Protein AF-A0A845EY87-F1 (afdb_monomer_lite)

Structure (mmCIF, N/CA/C/O backbone):
data_AF-A0A845EY87-F1
#
_entry.id   AF-A0A845EY87-F1
#
loop_
_atom_site.group_PDB
_atom_site.id
_atom_site.type_symbol
_atom_site.label_atom_id
_atom_site.label_alt_id
_atom_site.label_comp_id
_atom_site.label_asym_id
_atom_site.label_entity_id
_atom_site.label_seq_id
_atom_site.pdbx_PDB_ins_code
_atom_site.Cartn_x
_atom_site.Cartn_y
_atom_site.Cartn_z
_atom_site.occupancy
_atom_site.B_iso_or_equiv
_atom_site.auth_seq_id
_atom_site.auth_comp_id
_atom_site.auth_asym_id
_atom_site.auth_atom_id
_atom_site.pdbx_PDB_model_num
ATOM 1 N N . MET A 1 1 ? 30.266 9.616 -26.486 1.00 44.41 1 MET A N 1
ATOM 2 C CA . MET A 1 1 ? 28.864 9.137 -26.498 1.00 44.41 1 MET A CA 1
ATOM 3 C C . MET A 1 1 ? 28.037 9.679 -25.324 1.00 44.41 1 MET A C 1
ATOM 5 O O . MET A 1 1 ? 26.940 10.154 -25.560 1.00 44.41 1 MET A O 1
ATOM 9 N N . ILE A 1 2 ? 28.582 9.742 -24.099 1.00 36.91 2 ILE A N 1
ATOM 10 C CA . ILE A 1 2 ? 27.901 10.282 -22.895 1.00 36.91 2 ILE A CA 1
ATOM 11 C C . ILE A 1 2 ? 27.562 11.791 -22.987 1.00 36.91 2 ILE A C 1
ATOM 13 O O . ILE A 1 2 ? 26.564 12.242 -22.434 1.00 36.91 2 ILE A O 1
ATOM 17 N N . VAL A 1 3 ? 28.339 12.585 -23.736 1.00 36.88 3 VAL A N 1
ATOM 18 C CA . VAL A 1 3 ? 28.101 14.039 -23.887 1.00 36.88 3 VAL A CA 1
ATOM 19 C C . VAL A 1 3 ? 26.880 14.352 -24.769 1.00 36.88 3 VAL A C 1
ATOM 21 O O . VAL A 1 3 ? 26.196 15.343 -24.541 1.00 36.88 3 VAL A O 1
ATOM 24 N N . SER A 1 4 ? 26.547 13.481 -25.729 1.00 31.33 4 SER A N 1
ATOM 25 C CA . SER A 1 4 ? 25.456 13.729 -26.686 1.00 31.33 4 SER A CA 1
ATOM 26 C C . SER A 1 4 ? 24.063 13.522 -26.065 1.00 31.33 4 SER A C 1
ATOM 28 O O . SER A 1 4 ? 23.128 14.242 -26.403 1.00 31.33 4 SER A O 1
ATOM 30 N N . ILE A 1 5 ? 23.950 12.632 -25.070 1.00 44.25 5 ILE A N 1
ATOM 31 C CA . ILE A 1 5 ? 22.700 12.345 -24.336 1.00 44.25 5 ILE A CA 1
ATOM 32 C C . ILE A 1 5 ? 22.314 13.509 -23.404 1.00 44.25 5 ILE A C 1
ATOM 34 O O . ILE A 1 5 ? 21.140 13.806 -23.196 1.00 44.25 5 ILE A O 1
ATOM 38 N N . LYS A 1 6 ? 23.300 14.249 -22.880 1.00 40.06 6 LYS A N 1
ATOM 39 C CA . LYS A 1 6 ? 23.039 15.407 -22.010 1.00 40.06 6 LYS A CA 1
ATOM 40 C C . LYS A 1 6 ? 22.459 16.601 -22.785 1.00 40.06 6 LYS A C 1
ATOM 42 O O . LYS A 1 6 ? 21.742 17.421 -22.214 1.00 40.06 6 LYS A O 1
ATOM 47 N N . GLN A 1 7 ? 22.734 16.680 -24.089 1.00 40.69 7 GLN A N 1
ATOM 48 C CA . GLN A 1 7 ? 22.339 17.797 -24.948 1.00 40.69 7 GLN A CA 1
ATOM 49 C C . GLN A 1 7 ? 20.899 17.671 -25.473 1.00 40.69 7 GLN A C 1
ATOM 51 O O . GLN A 1 7 ? 20.200 18.681 -25.553 1.00 40.69 7 GLN A O 1
ATOM 56 N N . SER A 1 8 ? 20.419 16.449 -25.743 1.00 44.56 8 SER A N 1
ATOM 57 C CA . SER A 1 8 ? 19.009 16.191 -26.087 1.00 44.56 8 SER A CA 1
ATOM 58 C C . SER A 1 8 ? 18.074 16.418 -24.896 1.00 44.56 8 SER A C 1
ATOM 60 O O . SER A 1 8 ? 16.997 16.992 -25.060 1.00 44.56 8 SER A O 1
ATOM 62 N N . SER A 1 9 ? 18.520 16.070 -23.684 1.00 48.22 9 SER A N 1
ATOM 63 C CA . SER A 1 9 ? 17.787 16.360 -22.450 1.00 48.22 9 SER A CA 1
ATOM 64 C C . SER A 1 9 ? 17.634 17.877 -22.252 1.00 48.22 9 SER A C 1
ATOM 66 O O . SER A 1 9 ? 16.516 18.366 -22.134 1.00 48.22 9 SER A O 1
ATOM 68 N N . CYS A 1 10 ? 18.711 18.667 -22.379 1.00 46.16 10 CYS A N 1
ATOM 69 C CA . CYS A 1 10 ? 18.656 20.137 -22.256 1.00 46.16 10 CYS A CA 1
ATOM 70 C C . CYS A 1 10 ? 17.681 20.820 -23.240 1.00 46.16 10 CYS A C 1
ATOM 72 O O . CYS A 1 10 ? 17.083 21.845 -22.908 1.00 46.16 10 CYS A O 1
ATOM 74 N N . HIS A 1 11 ? 17.490 20.258 -24.437 1.00 47.03 11 HIS A N 1
ATOM 75 C CA . HIS A 1 11 ? 16.620 20.848 -25.456 1.00 47.03 11 HIS A CA 1
ATOM 76 C C . HIS A 1 11 ? 15.122 20.645 -25.165 1.00 47.03 11 HIS A C 1
ATOM 78 O O . HIS A 1 11 ? 14.324 21.558 -25.379 1.00 47.03 11 HIS A O 1
ATOM 84 N N . ASN A 1 12 ? 14.732 19.494 -24.604 1.00 50.44 12 ASN A N 1
ATOM 85 C CA . ASN A 1 12 ? 13.344 19.250 -24.188 1.00 50.44 12 ASN A CA 1
ATOM 86 C C . ASN A 1 12 ? 12.982 19.994 -22.896 1.00 50.44 12 ASN A C 1
ATOM 88 O O . ASN A 1 12 ? 11.858 20.469 -22.742 1.00 50.44 12 ASN A O 1
ATOM 92 N N . ILE A 1 13 ? 13.960 20.191 -22.012 1.00 53.78 13 ILE A N 1
ATOM 93 C CA . ILE A 1 13 ? 13.807 20.932 -20.755 1.00 53.78 13 ILE A CA 1
ATOM 94 C C . ILE A 1 13 ? 13.455 22.406 -21.006 1.00 53.78 13 ILE A C 1
ATOM 96 O O . ILE A 1 13 ? 12.591 22.971 -20.330 1.00 53.78 13 ILE A O 1
ATOM 100 N N . ALA A 1 14 ? 14.054 23.017 -22.032 1.00 50.09 14 ALA A N 1
ATOM 101 C CA . ALA A 1 14 ? 13.780 24.402 -22.410 1.00 50.09 14 ALA A CA 1
ATOM 102 C C . ALA A 1 14 ? 12.334 24.630 -22.895 1.00 50.09 14 ALA A C 1
ATOM 104 O O . ALA A 1 14 ? 11.804 25.730 -22.735 1.00 50.09 14 ALA A O 1
ATOM 105 N N . ARG A 1 15 ? 11.665 23.598 -23.432 1.00 51.31 15 ARG A N 1
ATOM 106 C CA . ARG A 1 15 ? 10.279 23.676 -23.931 1.00 51.31 15 ARG A CA 1
ATOM 107 C C . ARG A 1 15 ? 9.211 23.629 -22.828 1.00 51.31 15 ARG A C 1
ATOM 109 O O . ARG A 1 15 ? 8.089 24.066 -23.060 1.00 51.31 15 ARG A O 1
ATOM 116 N N . ILE A 1 16 ? 9.552 23.143 -21.633 1.00 54.94 16 ILE A N 1
ATOM 117 C CA . ILE A 1 16 ? 8.616 22.896 -20.513 1.00 54.94 16 ILE A CA 1
ATOM 118 C C . ILE A 1 16 ? 8.591 24.071 -19.505 1.00 54.94 16 ILE A C 1
ATOM 120 O O . ILE A 1 16 ? 7.732 24.155 -18.619 1.00 54.94 16 ILE A O 1
ATOM 124 N N . SER A 1 17 ? 9.504 25.036 -19.649 1.00 53.00 17 SER A N 1
ATOM 125 C CA . SER A 1 17 ? 9.661 26.171 -18.726 1.00 53.00 17 SER A CA 1
ATOM 126 C C . SER A 1 17 ? 8.446 27.113 -18.659 1.00 53.00 17 SER A C 1
ATOM 128 O O . SER A 1 17 ? 8.274 27.787 -17.648 1.00 53.00 17 SER A O 1
ATOM 130 N N . ASN A 1 18 ? 7.552 27.105 -19.658 1.00 53.16 18 ASN A N 1
ATOM 131 C CA . ASN A 1 18 ? 6.446 28.069 -19.776 1.00 53.16 18 ASN A CA 1
ATOM 132 C C . ASN A 1 18 ? 5.106 27.662 -19.129 1.00 53.16 18 ASN A C 1
ATOM 134 O O . ASN A 1 18 ? 4.138 28.414 -19.213 1.00 53.16 18 ASN A O 1
ATOM 138 N N . VAL A 1 19 ? 5.012 26.511 -18.453 1.00 53.78 19 VAL A N 1
ATOM 139 C CA . VAL A 1 19 ? 3.754 26.077 -17.804 1.00 53.78 19 VAL A CA 1
ATOM 140 C C . VAL A 1 19 ? 3.802 26.336 -16.297 1.00 53.78 19 VAL A C 1
ATOM 142 O O . VAL A 1 19 ? 4.147 25.450 -15.523 1.00 53.78 19 VAL A O 1
ATOM 145 N N . GLY A 1 20 ? 3.485 27.560 -15.870 1.00 60.22 20 GLY A N 1
ATOM 146 C CA . GLY A 1 20 ? 3.185 27.895 -14.470 1.00 60.22 20 GLY A CA 1
ATOM 147 C C . GLY A 1 20 ? 4.344 27.801 -13.462 1.00 60.22 20 GLY A C 1
ATOM 148 O O . GLY A 1 20 ? 5.403 27.223 -13.716 1.00 60.22 20 GLY A O 1
ATOM 149 N N . ASN A 1 21 ? 4.111 28.377 -12.281 1.00 59.31 21 ASN A N 1
ATOM 150 C CA . ASN A 1 21 ? 5.067 28.602 -11.186 1.00 59.31 21 ASN A CA 1
ATOM 151 C C . ASN A 1 21 ? 5.433 27.320 -10.391 1.00 59.31 21 ASN A C 1
ATOM 153 O O . ASN A 1 21 ? 5.585 27.348 -9.173 1.00 59.31 21 ASN A O 1
ATOM 157 N N . LEU A 1 22 ? 5.490 26.165 -11.062 1.00 62.97 22 LEU A N 1
ATOM 158 C CA . LEU A 1 22 ? 5.843 24.873 -10.466 1.00 62.97 22 LEU A CA 1
ATOM 159 C C . LEU A 1 22 ? 7.353 24.637 -10.562 1.00 62.97 22 LEU A C 1
ATOM 161 O O . LEU A 1 22 ? 7.972 24.923 -11.591 1.00 62.97 22 LEU A O 1
ATOM 165 N N . ASN A 1 23 ? 7.928 24.059 -9.507 1.00 75.00 23 ASN A N 1
ATOM 166 C CA . ASN A 1 23 ? 9.343 23.703 -9.471 1.00 75.00 23 ASN A CA 1
ATOM 167 C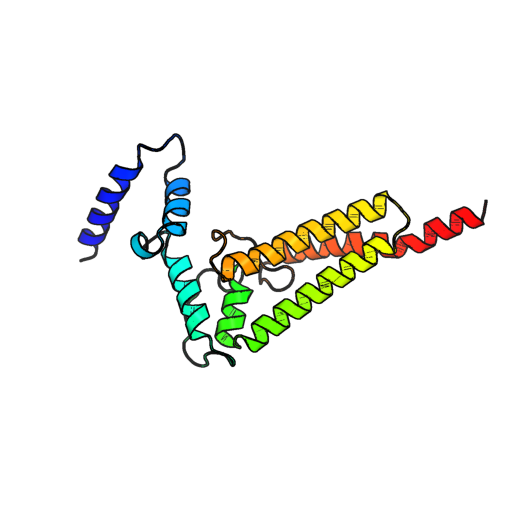 C . ASN A 1 23 ? 9.662 22.698 -10.588 1.00 75.00 23 ASN A C 1
ATOM 169 O O . ASN A 1 23 ? 8.899 21.757 -10.818 1.00 75.00 23 ASN A O 1
ATOM 173 N N . TYR A 1 24 ? 10.803 22.872 -11.256 1.00 74.12 24 TYR A N 1
ATOM 174 C CA . TYR A 1 24 ? 11.213 22.058 -12.407 1.00 74.12 24 TYR A CA 1
ATOM 175 C C . TYR A 1 24 ? 11.141 20.539 -12.122 1.00 74.12 24 TYR A C 1
ATOM 177 O O . TYR A 1 24 ? 10.611 19.779 -12.927 1.00 74.12 24 TYR A O 1
ATOM 185 N N . TYR A 1 25 ? 11.536 20.119 -10.915 1.00 73.56 25 TYR A N 1
ATOM 186 C CA . TYR A 1 25 ? 11.459 18.725 -10.453 1.00 73.56 25 TYR A CA 1
ATOM 187 C C . TYR A 1 25 ? 10.028 18.162 -10.357 1.00 73.56 25 TYR A C 1
ATOM 189 O O . TYR A 1 25 ? 9.785 16.993 -10.653 1.00 73.56 25 TYR A O 1
ATOM 197 N N . GLN A 1 26 ? 9.058 18.979 -9.934 1.00 78.31 26 GLN A N 1
ATOM 198 C CA . GLN A 1 26 ? 7.665 18.539 -9.793 1.00 78.31 26 GLN A CA 1
ATOM 199 C C . GLN A 1 26 ? 7.028 18.300 -11.164 1.00 78.31 26 GLN A C 1
ATOM 201 O O . GLN A 1 26 ? 6.317 17.313 -11.348 1.00 78.31 26 GLN A O 1
ATOM 206 N N . LYS A 1 27 ? 7.331 19.173 -12.134 1.00 78.81 27 LYS A N 1
ATOM 207 C CA . LYS A 1 27 ? 6.893 19.016 -13.527 1.00 78.81 27 LYS A CA 1
ATOM 208 C C . LYS A 1 27 ? 7.466 17.740 -14.138 1.00 78.81 27 LYS A C 1
ATOM 210 O O . LYS A 1 27 ? 6.719 16.970 -14.730 1.00 78.81 27 LYS A O 1
ATOM 215 N N . ASP A 1 28 ? 8.757 17.493 -13.930 1.00 78.50 28 ASP A N 1
ATOM 216 C CA . ASP A 1 28 ? 9.458 16.331 -14.481 1.00 78.50 28 ASP A CA 1
ATOM 217 C C . ASP A 1 28 ? 8.863 14.993 -14.000 1.00 78.50 28 ASP A C 1
ATOM 219 O O . ASP A 1 28 ? 8.702 14.065 -14.788 1.00 78.50 28 ASP A O 1
ATOM 223 N N . ARG A 1 29 ? 8.422 14.903 -12.735 1.00 79.88 29 ARG A N 1
ATOM 224 C CA . ARG A 1 29 ? 7.719 13.711 -12.220 1.00 79.88 29 ARG A CA 1
ATOM 225 C C . ARG A 1 29 ? 6.343 13.490 -12.847 1.00 79.88 29 ARG A C 1
ATOM 227 O O . ARG A 1 29 ? 5.981 12.347 -13.112 1.00 79.88 29 ARG A O 1
ATOM 234 N N . ILE A 1 30 ? 5.569 14.558 -13.047 1.00 80.31 30 ILE A N 1
ATOM 235 C CA . ILE A 1 30 ? 4.232 14.462 -13.655 1.00 80.31 30 ILE A CA 1
ATOM 236 C C . ILE A 1 30 ? 4.363 14.068 -15.129 1.00 80.31 30 ILE A C 1
ATOM 238 O O . ILE A 1 30 ? 3.643 13.189 -15.596 1.00 80.31 30 ILE A O 1
ATOM 242 N N . LEU A 1 31 ? 5.313 14.671 -15.846 1.00 80.25 31 LEU A N 1
ATOM 243 C CA . LEU A 1 31 ? 5.583 14.354 -17.246 1.00 80.25 31 LEU A CA 1
ATOM 244 C C . LEU A 1 31 ? 6.142 12.938 -17.418 1.00 80.25 31 LEU A C 1
ATOM 246 O O . LEU A 1 31 ? 5.698 12.229 -18.315 1.00 80.25 31 LEU A O 1
ATOM 250 N N . GLY A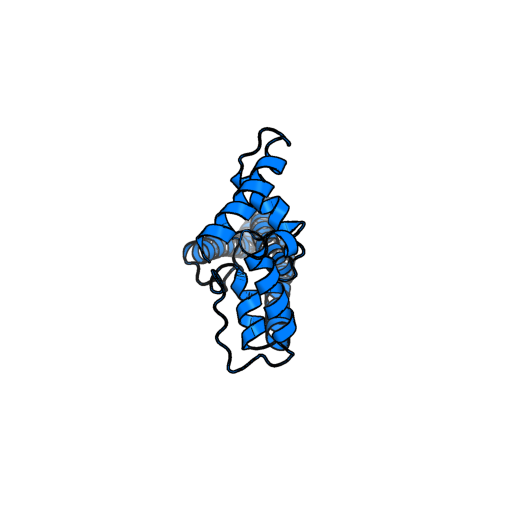 1 32 ? 7.019 12.488 -16.515 1.00 80.12 32 GLY A N 1
ATOM 251 C CA . GLY A 1 32 ? 7.506 11.107 -16.491 1.00 80.12 32 GLY A CA 1
ATOM 252 C C . GLY A 1 32 ? 6.415 10.069 -16.218 1.00 80.12 32 GLY A C 1
ATOM 253 O O . GLY A 1 32 ? 6.490 8.959 -16.733 1.00 80.12 32 GLY A O 1
ATOM 254 N N . TYR A 1 33 ? 5.379 10.429 -15.454 1.00 80.44 33 TYR A N 1
ATOM 255 C CA . TYR A 1 33 ? 4.199 9.583 -15.253 1.00 80.44 33 TYR A CA 1
ATOM 256 C C . TYR A 1 33 ? 3.270 9.562 -16.479 1.00 80.44 33 TYR A C 1
ATOM 258 O O . TYR A 1 33 ? 2.784 8.499 -16.855 1.00 80.44 33 TYR A O 1
ATOM 266 N N . LEU A 1 34 ? 3.019 10.720 -17.102 1.00 82.00 34 LEU A N 1
ATOM 267 C CA . LEU A 1 34 ? 2.120 10.839 -18.257 1.00 82.00 34 LEU A CA 1
ATOM 268 C C . LEU A 1 34 ? 2.712 10.205 -19.524 1.00 82.00 34 LEU A C 1
ATOM 270 O O . LEU A 1 34 ? 2.020 9.461 -20.215 1.00 82.00 34 LEU A O 1
ATOM 274 N N . ASN A 1 35 ? 3.994 10.469 -19.799 1.00 82.00 35 ASN A N 1
ATOM 275 C CA . ASN A 1 35 ? 4.715 9.995 -20.981 1.00 82.00 35 ASN A CA 1
ATOM 276 C C . ASN A 1 35 ? 5.976 9.202 -20.585 1.00 82.00 35 ASN A C 1
ATOM 278 O O . ASN A 1 35 ? 7.099 9.627 -20.873 1.00 82.00 35 ASN A O 1
ATOM 282 N N . PRO A 1 36 ? 5.835 8.017 -19.969 1.00 79.50 36 PRO A N 1
ATOM 283 C CA . PRO A 1 36 ? 6.983 7.256 -19.477 1.00 79.50 36 PRO A CA 1
ATOM 284 C C . PRO A 1 36 ? 7.940 6.824 -20.598 1.00 79.50 36 PRO A C 1
ATOM 286 O O . PRO A 1 36 ? 9.138 6.720 -20.362 1.00 79.50 36 PRO A O 1
ATOM 289 N N . ASN A 1 37 ? 7.440 6.642 -21.828 1.00 81.69 37 ASN A N 1
ATOM 290 C CA . ASN A 1 37 ? 8.261 6.297 -22.995 1.00 81.69 37 ASN A CA 1
ATOM 291 C C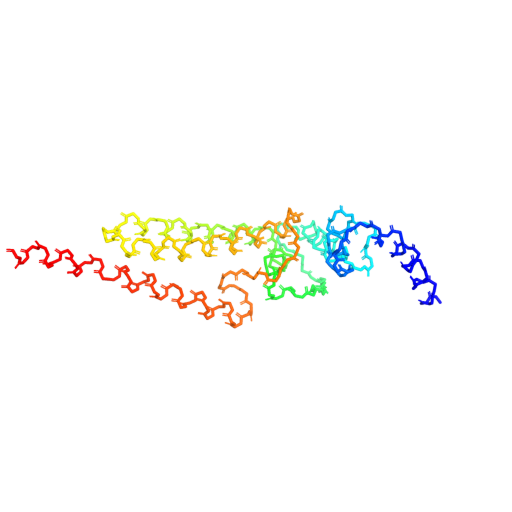 . ASN A 1 37 ? 9.178 7.448 -23.450 1.00 81.69 37 ASN A C 1
ATOM 293 O O . ASN A 1 37 ? 10.270 7.188 -23.943 1.00 81.69 37 ASN A O 1
ATOM 297 N N . GLU A 1 38 ? 8.747 8.707 -23.305 1.00 77.38 38 GLU A N 1
ATOM 298 C CA . GLU A 1 38 ? 9.545 9.880 -23.707 1.00 77.38 38 GLU A CA 1
ATOM 299 C C . GLU A 1 38 ? 10.656 10.185 -22.692 1.00 77.38 38 GLU A C 1
ATOM 301 O O . GLU A 1 38 ? 11.714 10.692 -23.060 1.00 77.38 38 GLU A O 1
ATOM 306 N N . PHE A 1 39 ? 10.429 9.836 -21.422 1.00 77.88 39 PHE A N 1
ATOM 307 C CA . PHE A 1 39 ? 11.349 10.060 -20.302 1.00 77.88 39 PHE A CA 1
ATOM 308 C C . PHE A 1 39 ? 11.965 8.752 -19.777 1.00 77.88 39 PHE A C 1
ATOM 310 O O . PHE A 1 39 ? 12.248 8.629 -18.581 1.00 77.88 39 PHE A O 1
ATOM 317 N N . ALA A 1 40 ? 12.178 7.772 -20.662 1.00 74.12 40 ALA A N 1
ATOM 318 C CA . ALA A 1 40 ? 12.656 6.433 -20.307 1.00 74.12 40 ALA A CA 1
ATOM 319 C C . ALA A 1 40 ? 14.006 6.432 -19.565 1.00 74.12 40 ALA A C 1
ATOM 321 O O . ALA A 1 40 ? 14.227 5.565 -18.728 1.00 74.12 40 ALA A O 1
ATOM 322 N N . ASP A 1 41 ? 14.867 7.424 -19.820 1.00 74.88 41 ASP A N 1
ATOM 323 C CA . ASP A 1 41 ? 16.194 7.551 -19.199 1.00 74.88 41 ASP A CA 1
ATOM 324 C C . ASP A 1 41 ? 16.193 8.362 -17.885 1.00 74.88 41 ASP A C 1
ATOM 326 O O . ASP A 1 41 ? 17.222 8.454 -17.214 1.00 74.88 41 ASP A O 1
ATOM 330 N N . SER A 1 42 ? 15.069 8.988 -17.510 1.00 78.94 42 SER A N 1
ATOM 331 C CA . SER A 1 42 ? 14.970 9.851 -16.323 1.00 78.94 42 SER A CA 1
ATOM 332 C C . SER A 1 42 ? 13.787 9.472 -15.423 1.00 78.94 42 SER A C 1
ATOM 334 O O . SER A 1 42 ? 13.809 8.445 -14.747 1.00 78.94 42 SER A O 1
ATOM 336 N N . SER A 1 43 ? 12.750 10.304 -15.374 1.00 75.81 43 SER A N 1
ATOM 337 C CA . SER A 1 43 ? 11.598 10.191 -14.480 1.00 75.81 43 SER A CA 1
ATOM 338 C C . SER A 1 43 ? 10.635 9.063 -14.872 1.00 75.81 43 SER A C 1
ATOM 340 O O . SER A 1 43 ? 9.897 8.575 -14.015 1.00 75.81 43 SER A O 1
ATOM 342 N N . GLY A 1 44 ? 10.664 8.619 -16.134 1.00 79.69 44 GLY A N 1
ATOM 343 C CA . GLY A 1 44 ? 9.853 7.526 -16.678 1.00 79.69 44 GLY A CA 1
ATOM 344 C C . GLY A 1 44 ? 10.433 6.124 -16.450 1.00 79.69 44 GLY A C 1
ATOM 345 O O . GLY A 1 44 ? 9.681 5.148 -16.472 1.00 79.69 44 GLY A O 1
ATOM 346 N N . TYR A 1 45 ? 11.739 6.014 -16.172 1.00 83.38 45 TYR A N 1
ATOM 347 C CA . TYR A 1 45 ? 12.459 4.736 -16.061 1.00 83.38 45 TYR A CA 1
ATOM 348 C C . TYR A 1 45 ? 11.784 3.752 -15.096 1.00 83.38 45 TYR A C 1
ATOM 350 O O . TYR A 1 45 ? 11.502 2.610 -15.455 1.00 83.38 45 TYR A O 1
ATOM 358 N N . MET A 1 46 ? 11.462 4.206 -13.879 1.00 82.81 46 MET A N 1
ATOM 359 C CA . MET A 1 46 ? 10.876 3.345 -12.843 1.00 82.81 46 MET A CA 1
ATOM 360 C C . MET A 1 46 ? 9.487 2.822 -13.234 1.00 82.81 46 MET A C 1
ATOM 362 O O . MET A 1 46 ? 9.145 1.693 -12.891 1.00 82.81 46 MET A O 1
ATOM 366 N N . TYR A 1 47 ? 8.695 3.607 -13.974 1.00 83.25 47 TYR A N 1
ATOM 367 C CA . TYR A 1 47 ? 7.376 3.182 -14.451 1.00 83.25 47 TYR A CA 1
ATOM 368 C C . TYR A 1 47 ? 7.491 2.104 -15.529 1.00 83.25 47 TYR A C 1
ATOM 370 O O . TYR A 1 47 ? 6.768 1.108 -15.487 1.00 83.25 47 TYR A O 1
ATOM 378 N N . LEU A 1 48 ? 8.415 2.283 -16.480 1.00 85.50 48 LEU A N 1
ATOM 379 C CA . LEU A 1 48 ? 8.674 1.288 -17.520 1.00 85.50 48 LEU A CA 1
ATOM 380 C C . LEU A 1 48 ? 9.236 0.001 -16.919 1.00 85.50 48 LEU A C 1
ATOM 382 O O . LEU A 1 48 ? 8.733 -1.078 -17.220 1.00 85.50 48 LEU A O 1
ATOM 386 N N . GLN A 1 49 ? 10.209 0.113 -16.014 1.00 85.75 49 GLN A N 1
ATOM 387 C CA . GLN A 1 49 ? 10.810 -1.037 -15.349 1.00 85.75 49 GLN A CA 1
ATOM 388 C C . GLN A 1 49 ? 9.771 -1.818 -14.535 1.00 85.75 49 GLN A C 1
ATOM 390 O O . GLN A 1 49 ? 9.679 -3.036 -14.673 1.00 85.75 49 GLN A O 1
ATOM 395 N N . ALA A 1 50 ? 8.940 -1.133 -13.740 1.00 84.94 50 ALA A N 1
ATOM 396 C CA . ALA A 1 50 ? 7.872 -1.778 -12.979 1.00 84.94 50 ALA A CA 1
ATOM 397 C C . ALA A 1 50 ? 6.872 -2.510 -13.884 1.00 84.94 50 ALA A C 1
ATOM 399 O O . ALA A 1 50 ? 6.486 -3.644 -13.600 1.00 84.94 50 ALA A O 1
ATOM 400 N N . ARG A 1 51 ? 6.488 -1.888 -15.004 1.00 86.06 51 ARG A N 1
ATOM 401 C CA . ARG A 1 51 ? 5.567 -2.480 -15.978 1.00 86.06 51 ARG A CA 1
ATOM 402 C C . ARG A 1 51 ? 6.156 -3.715 -16.654 1.00 86.06 51 ARG A C 1
ATOM 404 O O . ARG A 1 51 ? 5.436 -4.695 -16.829 1.00 86.06 51 ARG A O 1
ATOM 411 N N . GLU A 1 52 ? 7.424 -3.676 -17.048 1.00 86.06 52 GLU A N 1
ATOM 412 C CA . GLU A 1 52 ? 8.078 -4.821 -17.684 1.00 86.06 52 GLU A CA 1
ATOM 413 C C . GLU A 1 52 ? 8.256 -5.980 -16.700 1.00 86.06 52 GLU A C 1
ATOM 415 O O . GLU A 1 52 ? 7.886 -7.104 -17.023 1.00 86.06 52 GLU A O 1
ATOM 420 N N . LEU A 1 53 ? 8.674 -5.702 -15.463 1.00 85.06 53 LEU A N 1
ATOM 421 C CA . LEU A 1 53 ? 8.780 -6.711 -14.404 1.00 85.06 53 LEU A CA 1
ATOM 422 C C . LEU A 1 53 ? 7.450 -7.391 -14.091 1.00 85.06 53 LEU A C 1
ATOM 424 O O . LEU A 1 53 ? 7.380 -8.607 -13.924 1.00 85.06 53 LEU A O 1
ATOM 428 N N . LEU A 1 54 ? 6.370 -6.615 -14.034 1.00 85.69 54 LEU A N 1
ATOM 429 C CA . LEU A 1 54 ? 5.047 -7.160 -13.759 1.00 85.69 54 LEU A CA 1
ATOM 430 C C . LEU A 1 54 ? 4.552 -8.071 -14.900 1.00 85.69 54 LEU A C 1
ATOM 432 O O . LEU A 1 54 ? 3.855 -9.058 -14.650 1.00 85.69 54 LEU A O 1
ATOM 436 N N . LYS A 1 55 ? 4.932 -7.769 -16.150 1.00 85.56 55 LYS A N 1
ATOM 437 C CA . LYS A 1 55 ? 4.635 -8.618 -17.313 1.00 85.56 55 LYS A CA 1
ATOM 438 C C . LYS A 1 55 ? 5.458 -9.906 -17.316 1.00 85.56 55 LYS A C 1
ATOM 440 O O . LYS A 1 55 ? 4.915 -10.954 -17.656 1.00 85.56 55 LYS A O 1
ATOM 445 N N . THR A 1 56 ? 6.741 -9.843 -16.962 1.00 85.00 56 THR A N 1
ATOM 446 C CA . THR A 1 56 ? 7.659 -10.996 -17.016 1.00 85.00 56 THR A CA 1
ATOM 447 C C . THR A 1 56 ? 7.547 -11.932 -15.810 1.00 85.00 56 THR A C 1
ATOM 449 O O . THR A 1 56 ? 7.908 -13.100 -15.922 1.00 85.00 56 THR A O 1
ATOM 452 N N . ALA A 1 57 ? 6.962 -11.473 -14.697 1.00 82.06 57 ALA A N 1
ATOM 453 C CA . ALA A 1 57 ? 6.795 -12.225 -13.448 1.00 82.06 57 ALA A CA 1
ATOM 454 C C . ALA A 1 57 ? 6.181 -13.638 -13.594 1.00 82.06 57 ALA A C 1
ATOM 456 O O . ALA A 1 57 ? 6.520 -14.545 -12.833 1.00 82.06 57 ALA A O 1
ATOM 457 N N . GLY A 1 58 ? 5.267 -13.844 -14.552 1.00 83.56 58 GLY A N 1
ATOM 458 C CA . GLY A 1 58 ? 4.573 -15.124 -14.743 1.00 83.56 58 GLY A CA 1
ATOM 459 C C . GLY A 1 58 ? 3.773 -15.602 -13.514 1.00 83.56 58 GLY A C 1
ATOM 460 O O . GLY A 1 58 ? 3.686 -14.940 -12.479 1.00 83.56 58 GLY A O 1
ATOM 461 N N . TRP A 1 59 ? 3.139 -16.775 -13.602 1.00 84.00 59 TRP A N 1
ATOM 462 C CA . TRP A 1 59 ? 2.290 -17.284 -12.509 1.00 84.00 59 TRP A CA 1
ATOM 463 C C . TRP A 1 59 ? 3.081 -17.800 -11.298 1.00 84.00 59 TRP A C 1
ATOM 465 O O . TRP A 1 59 ? 2.640 -17.607 -10.166 1.00 84.00 59 TRP A O 1
ATOM 475 N N . TYR A 1 60 ? 4.244 -18.416 -11.533 1.00 82.06 60 TYR A N 1
ATOM 476 C CA . TYR A 1 60 ? 5.070 -19.089 -10.514 1.00 82.06 60 TYR A CA 1
ATOM 477 C C . TYR A 1 60 ? 6.398 -18.376 -10.211 1.00 82.06 60 TYR A C 1
ATOM 479 O O . TYR A 1 60 ? 7.255 -18.938 -9.526 1.00 82.06 60 TYR A O 1
ATOM 487 N N . GLY A 1 61 ? 6.561 -17.150 -10.712 1.00 76.31 61 GLY A N 1
ATOM 488 C CA . GLY A 1 61 ? 7.749 -16.336 -10.494 1.00 76.31 61 GLY A CA 1
ATOM 489 C C . GLY A 1 61 ? 8.868 -16.657 -11.472 1.00 76.31 61 GLY A C 1
ATOM 490 O O . GLY A 1 61 ? 8.987 -17.776 -11.981 1.00 76.31 61 GLY A O 1
ATOM 491 N N . GLN A 1 62 ? 9.710 -15.660 -11.721 1.00 74.81 62 GLN A N 1
ATOM 492 C CA . GLN A 1 62 ? 10.896 -15.817 -12.546 1.00 74.81 62 GLN A CA 1
ATOM 493 C C . GLN A 1 62 ? 12.093 -16.139 -11.640 1.00 74.81 62 GLN A C 1
ATOM 495 O O . GLN A 1 62 ? 12.552 -15.312 -10.854 1.00 74.81 62 GLN A O 1
ATOM 500 N N . LYS A 1 63 ? 12.592 -17.379 -11.717 1.00 62.03 63 LYS A N 1
ATOM 501 C CA . LYS A 1 63 ? 13.768 -17.835 -10.961 1.00 62.03 63 LYS A CA 1
ATOM 502 C C . LYS A 1 63 ? 15.013 -17.699 -11.837 1.00 62.03 63 LYS A C 1
ATOM 504 O O . LYS A 1 63 ? 15.218 -18.537 -12.708 1.00 62.03 63 LYS A O 1
ATOM 509 N N . GLY A 1 64 ? 15.834 -16.673 -11.611 1.00 57.53 64 GLY A N 1
ATOM 510 C CA . GLY A 1 64 ? 17.196 -16.633 -12.168 1.00 57.53 64 GLY A CA 1
ATOM 511 C C . GLY A 1 64 ? 17.718 -15.275 -12.631 1.00 57.53 64 GLY A C 1
ATOM 512 O O . GLY A 1 64 ? 18.926 -15.143 -12.787 1.00 57.53 64 GLY A O 1
ATOM 513 N N . GLU A 1 65 ? 16.861 -14.269 -12.814 1.00 63.53 65 GLU A N 1
ATOM 514 C CA . GLU A 1 65 ? 17.294 -12.928 -13.221 1.00 63.53 65 GLU A CA 1
ATOM 515 C C . GLU A 1 65 ? 17.124 -11.965 -12.037 1.00 63.53 65 GLU A C 1
ATOM 517 O O . GLU A 1 65 ? 16.010 -11.599 -11.664 1.00 63.53 65 GLU A O 1
ATOM 522 N N . GLU A 1 66 ? 18.227 -11.598 -11.377 1.00 65.12 66 GLU A N 1
ATOM 523 C CA . GLU A 1 66 ? 18.210 -10.544 -10.358 1.00 65.12 66 GLU A CA 1
ATOM 524 C C . GLU A 1 66 ? 18.094 -9.187 -11.053 1.00 65.12 66 GLU A C 1
ATOM 526 O O . GLU A 1 66 ? 19.084 -8.518 -11.350 1.00 65.12 66 GLU A O 1
ATOM 531 N N . VAL A 1 67 ? 16.863 -8.771 -11.342 1.00 69.94 67 VAL A N 1
ATOM 532 C CA . VAL A 1 67 ? 16.625 -7.412 -11.819 1.00 69.94 67 VAL A CA 1
ATOM 533 C C . VAL A 1 67 ? 16.708 -6.463 -10.631 1.00 69.94 67 VAL A C 1
ATOM 535 O O . VAL A 1 67 ? 15.931 -6.551 -9.681 1.00 69.94 67 VAL A O 1
ATOM 538 N N . PHE A 1 68 ? 17.654 -5.527 -10.689 1.00 71.31 68 PHE A N 1
ATOM 539 C CA . PHE A 1 68 ? 17.786 -4.489 -9.676 1.00 71.31 68 PHE A CA 1
ATOM 540 C C . PHE A 1 68 ? 16.590 -3.532 -9.742 1.00 71.31 68 PHE A C 1
ATOM 542 O O . PHE A 1 68 ? 16.451 -2.752 -10.689 1.00 71.31 68 PHE A O 1
ATOM 549 N N . ILE A 1 69 ? 15.731 -3.588 -8.723 1.00 72.25 69 ILE A N 1
ATOM 550 C CA . ILE A 1 69 ? 14.606 -2.668 -8.543 1.00 72.25 69 ILE A CA 1
ATOM 551 C C . ILE A 1 69 ? 15.032 -1.616 -7.513 1.00 72.25 69 ILE A C 1
ATOM 553 O O . ILE A 1 69 ? 15.096 -1.931 -6.317 1.00 72.25 69 ILE A O 1
ATOM 557 N N . PRO A 1 70 ? 15.317 -0.366 -7.918 1.00 62.09 70 PRO A N 1
ATOM 558 C CA . PRO A 1 70 ? 15.545 0.704 -6.956 1.00 62.09 70 PRO A CA 1
ATOM 559 C C . PRO A 1 70 ? 14.297 0.849 -6.075 1.00 62.09 70 PRO A C 1
ATOM 561 O O . PRO A 1 70 ? 13.181 0.874 -6.583 1.00 62.09 70 PRO A O 1
ATOM 564 N N . THR A 1 71 ? 14.496 0.860 -4.752 1.00 66.75 71 THR A N 1
ATOM 565 C CA . THR A 1 71 ? 13.431 0.827 -3.721 1.00 66.75 71 THR A CA 1
ATOM 566 C C . THR A 1 71 ? 12.477 -0.382 -3.784 1.00 66.75 71 THR A C 1
ATOM 568 O O . THR A 1 71 ? 11.396 -0.367 -3.187 1.00 66.75 71 THR A O 1
ATOM 571 N N . GLY A 1 72 ? 12.922 -1.485 -4.407 1.00 62.91 72 GLY A N 1
ATOM 572 C CA . GLY A 1 72 ? 12.245 -2.790 -4.442 1.00 62.91 72 GLY A CA 1
ATOM 573 C C . GLY A 1 72 ? 11.831 -3.319 -3.069 1.00 62.91 72 GLY A C 1
ATOM 574 O O . GLY A 1 72 ? 10.749 -3.872 -2.908 1.00 62.91 72 GLY A O 1
ATOM 575 N N . HIS A 1 73 ? 12.672 -3.093 -2.059 1.00 65.44 73 HIS A N 1
ATOM 576 C CA . HIS A 1 73 ? 12.464 -3.595 -0.699 1.00 65.44 73 HIS A CA 1
ATOM 577 C C . HIS A 1 73 ? 11.607 -2.679 0.192 1.00 65.44 73 HIS A C 1
ATOM 579 O O . HIS A 1 73 ? 11.279 -3.063 1.313 1.00 65.44 73 HIS A O 1
ATOM 585 N N . THR A 1 74 ? 11.221 -1.485 -0.269 1.00 76.25 74 THR A N 1
ATOM 586 C CA . THR A 1 74 ? 10.395 -0.557 0.525 1.00 76.25 74 THR A CA 1
ATOM 587 C C . THR A 1 74 ? 9.056 -0.271 -0.141 1.00 76.25 74 THR A C 1
ATOM 589 O O . THR A 1 74 ? 8.018 -0.696 0.363 1.00 76.25 74 THR A O 1
ATOM 592 N N . ASP A 1 75 ? 9.067 0.403 -1.286 1.00 76.94 75 ASP A N 1
ATOM 593 C CA . ASP A 1 75 ? 7.851 0.933 -1.917 1.00 76.94 75 ASP A CA 1
ATOM 594 C C . ASP A 1 75 ? 7.301 -0.025 -2.977 1.00 76.94 75 ASP A C 1
ATOM 596 O O . ASP A 1 75 ? 6.093 -0.110 -3.184 1.00 76.94 75 ASP A O 1
ATOM 600 N N . PHE A 1 76 ? 8.181 -0.829 -3.578 1.00 81.69 76 PHE A N 1
ATOM 601 C CA . PHE A 1 76 ? 7.851 -1.818 -4.607 1.00 81.69 76 PHE A CA 1
ATOM 602 C C . PHE A 1 76 ? 7.880 -3.257 -4.093 1.00 81.69 76 PHE A C 1
ATOM 604 O O . PHE A 1 76 ? 8.099 -4.193 -4.859 1.00 81.69 76 PHE A O 1
ATOM 611 N N . VAL A 1 77 ? 7.620 -3.467 -2.802 1.00 84.69 77 VAL A N 1
ATOM 612 C CA . VAL A 1 77 ? 7.668 -4.814 -2.210 1.00 84.69 77 VAL A CA 1
ATOM 613 C C . VAL A 1 77 ? 6.639 -5.743 -2.841 1.00 84.69 77 VAL A C 1
ATOM 615 O O . VAL A 1 77 ? 6.942 -6.905 -3.096 1.00 84.69 77 VAL A O 1
ATOM 618 N N . PHE A 1 78 ? 5.449 -5.231 -3.169 1.00 85.62 78 PHE A N 1
ATOM 619 C CA . PHE A 1 78 ? 4.436 -6.008 -3.884 1.00 85.62 78 PHE A CA 1
ATOM 620 C C . PHE A 1 78 ? 4.925 -6.440 -5.278 1.00 85.62 78 PHE A C 1
ATOM 622 O O . PHE A 1 78 ? 4.746 -7.597 -5.660 1.00 85.62 78 PHE A O 1
ATOM 629 N N . LEU A 1 79 ? 5.596 -5.543 -6.009 1.00 86.81 79 LEU A N 1
ATOM 630 C CA . LEU A 1 79 ? 6.196 -5.840 -7.311 1.00 86.81 79 LEU A CA 1
ATOM 631 C C . LEU A 1 79 ? 7.322 -6.874 -7.186 1.00 86.81 79 LEU A C 1
ATOM 633 O O . LEU A 1 79 ? 7.317 -7.856 -7.916 1.00 86.81 79 LEU A O 1
ATOM 637 N N . SER A 1 80 ? 8.256 -6.682 -6.249 1.00 85.56 80 SER A N 1
ATOM 638 C CA . SER A 1 80 ? 9.384 -7.597 -6.029 1.00 85.56 80 SER A CA 1
ATOM 639 C C . SER A 1 80 ? 8.904 -8.995 -5.622 1.00 85.56 80 SER A C 1
ATOM 641 O O . SER A 1 80 ? 9.355 -9.991 -6.188 1.00 85.56 80 SER A O 1
ATOM 643 N N . LEU A 1 81 ? 7.921 -9.089 -4.719 1.00 86.50 81 LEU A N 1
ATOM 644 C CA . LEU A 1 81 ? 7.313 -10.368 -4.339 1.00 86.50 81 LEU A CA 1
ATOM 645 C C . LEU A 1 81 ? 6.623 -11.042 -5.526 1.00 86.50 81 LEU A C 1
ATOM 647 O O . LEU A 1 81 ? 6.807 -12.238 -5.739 1.00 86.50 81 LEU A O 1
ATOM 651 N N . THR A 1 82 ? 5.862 -10.279 -6.313 1.00 87.88 82 THR A N 1
ATOM 652 C CA . THR A 1 82 ? 5.181 -10.808 -7.502 1.00 87.88 82 THR A CA 1
ATOM 653 C C . THR A 1 82 ? 6.185 -11.270 -8.554 1.00 87.88 82 THR A C 1
ATOM 655 O O . THR A 1 82 ? 5.984 -12.311 -9.164 1.00 87.88 82 THR A O 1
ATOM 658 N N . TYR A 1 83 ? 7.296 -10.558 -8.736 1.00 86.25 83 TYR A N 1
ATOM 659 C CA . TYR A 1 83 ? 8.338 -10.925 -9.690 1.00 86.25 83 TYR A CA 1
ATOM 660 C C . TYR A 1 83 ? 9.055 -12.231 -9.305 1.00 86.25 83 TYR A C 1
ATOM 662 O O . TYR A 1 83 ? 9.172 -13.145 -10.123 1.00 86.25 83 TYR A O 1
ATOM 670 N N . HIS A 1 84 ? 9.472 -12.363 -8.042 1.00 85.38 84 HIS A N 1
ATOM 671 C CA . HIS A 1 84 ? 10.229 -13.533 -7.583 1.00 85.38 84 HIS A CA 1
ATOM 672 C C . HIS A 1 84 ? 9.367 -14.780 -7.357 1.00 85.38 84 HIS A C 1
ATOM 674 O O . HIS A 1 84 ? 9.808 -15.892 -7.645 1.00 85.38 84 HIS A O 1
ATOM 680 N N . PHE A 1 85 ? 8.151 -14.617 -6.830 1.00 85.38 85 PHE A N 1
ATOM 681 C CA . PHE A 1 85 ? 7.282 -15.736 -6.440 1.00 85.38 85 PHE A CA 1
ATOM 682 C C . PHE A 1 85 ? 6.061 -15.918 -7.350 1.00 85.38 85 PHE A C 1
ATOM 684 O O . PHE A 1 85 ? 5.349 -16.916 -7.231 1.00 85.38 85 PHE A O 1
ATOM 691 N N . GLY A 1 86 ? 5.824 -14.978 -8.264 1.00 88.94 86 GLY A N 1
ATOM 692 C CA . GLY A 1 86 ? 4.747 -15.018 -9.244 1.00 88.94 86 GLY A CA 1
ATOM 693 C C . GLY A 1 86 ? 3.457 -14.344 -8.792 1.00 88.94 86 GLY A C 1
ATOM 694 O O . GLY A 1 86 ? 3.252 -13.998 -7.623 1.00 88.94 86 GLY A O 1
ATOM 695 N N . TRP A 1 87 ? 2.535 -14.219 -9.747 1.00 88.06 87 TRP A N 1
ATOM 696 C CA . TRP A 1 87 ? 1.193 -13.677 -9.524 1.00 88.06 87 TRP A CA 1
ATOM 697 C C . TRP A 1 87 ? 0.392 -14.437 -8.465 1.00 88.06 87 TRP A C 1
ATOM 699 O O . TRP A 1 87 ? -0.423 -13.826 -7.775 1.00 88.06 87 TRP A O 1
ATOM 709 N N . VAL A 1 88 ? 0.643 -15.738 -8.278 1.00 90.88 88 VAL A N 1
ATOM 710 C CA . VAL A 1 88 ? -0.031 -16.532 -7.237 1.00 90.88 88 VAL A CA 1
ATOM 711 C C . VAL A 1 88 ? 0.251 -15.958 -5.849 1.00 90.88 88 VAL A C 1
ATOM 713 O O . VAL A 1 88 ? -0.688 -15.718 -5.088 1.00 90.88 88 VAL A O 1
ATOM 716 N N . LEU A 1 89 ? 1.518 -15.673 -5.524 1.00 89.31 89 LEU A N 1
ATOM 717 C CA . LEU A 1 89 ? 1.857 -15.080 -4.230 1.00 89.31 89 LEU A CA 1
ATOM 718 C C . LEU A 1 89 ? 1.324 -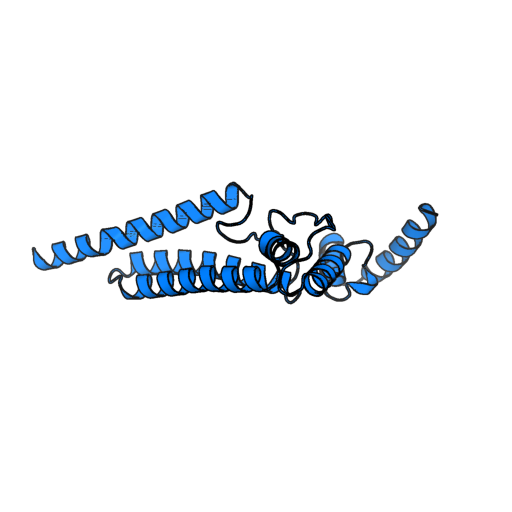13.646 -4.11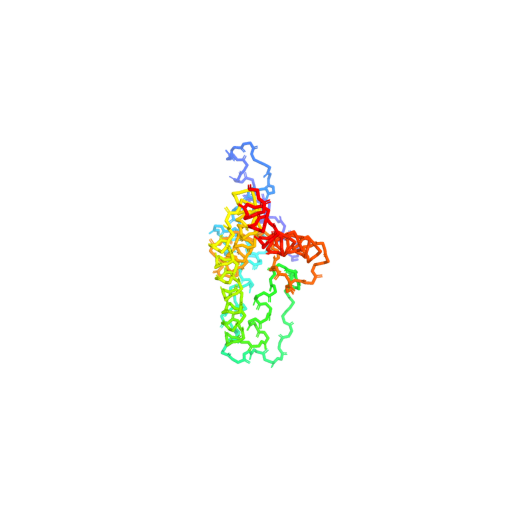9 1.00 89.31 89 LEU A C 1
ATOM 720 O O . LEU A 1 89 ? 0.809 -13.278 -3.066 1.00 89.31 89 LEU A O 1
ATOM 724 N N . GLY A 1 90 ? 1.381 -12.864 -5.202 1.00 89.38 90 GLY A N 1
ATOM 725 C CA . GLY A 1 90 ? 0.804 -11.515 -5.242 1.00 89.38 90 GLY A CA 1
ATOM 726 C C . GLY A 1 90 ? -0.693 -11.503 -4.902 1.00 89.38 90 GLY A C 1
ATOM 727 O O . GLY A 1 90 ? -1.140 -10.711 -4.071 1.00 89.38 90 GLY A O 1
ATOM 728 N N . ILE A 1 91 ? -1.468 -12.436 -5.463 1.00 90.75 91 ILE A N 1
ATOM 729 C CA . ILE A 1 91 ? -2.902 -12.592 -5.175 1.00 90.75 91 ILE A CA 1
ATOM 730 C C . ILE A 1 91 ? -3.131 -13.039 -3.728 1.00 90.75 91 ILE A C 1
ATOM 732 O O . ILE A 1 91 ? -4.003 -12.497 -3.051 1.00 90.75 91 ILE A O 1
ATOM 736 N N . ILE A 1 92 ? -2.344 -13.994 -3.225 1.00 92.50 92 ILE A N 1
ATOM 737 C CA . ILE A 1 92 ? -2.435 -14.438 -1.826 1.00 92.50 92 ILE A CA 1
ATOM 738 C C . ILE A 1 92 ? -2.173 -13.263 -0.879 1.00 92.50 92 ILE A C 1
ATOM 740 O O . ILE A 1 92 ? -2.931 -13.051 0.066 1.00 92.50 92 ILE A O 1
ATOM 744 N N . LEU A 1 93 ? -1.143 -12.463 -1.152 1.00 89.88 93 LEU A N 1
ATOM 745 C CA . LEU A 1 93 ? -0.795 -11.294 -0.354 1.00 89.88 93 LEU A CA 1
ATOM 746 C C . LEU A 1 93 ? -1.917 -10.253 -0.349 1.00 89.88 93 LEU A C 1
ATOM 748 O O . LEU A 1 93 ? -2.299 -9.748 0.709 1.00 89.88 93 LEU A O 1
ATOM 752 N N . PHE A 1 94 ? -2.480 -9.978 -1.527 1.00 90.75 94 PHE A N 1
ATOM 753 C CA . PHE A 1 94 ? -3.645 -9.115 -1.677 1.00 90.75 94 PHE A CA 1
ATOM 754 C C . PHE A 1 94 ? -4.826 -9.619 -0.838 1.00 90.75 94 PHE A C 1
ATOM 756 O O . PHE A 1 94 ? -5.421 -8.846 -0.088 1.00 90.75 94 PHE A O 1
ATOM 763 N N . LEU A 1 95 ? -5.132 -10.919 -0.904 1.00 92.75 95 LEU A N 1
ATOM 764 C CA . LEU A 1 95 ? -6.224 -11.533 -0.146 1.00 92.75 95 LEU A CA 1
ATOM 765 C C . LEU A 1 95 ? -6.002 -11.460 1.368 1.00 92.75 95 LEU A C 1
ATOM 767 O O . LEU A 1 95 ? -6.945 -11.169 2.102 1.00 92.75 95 LEU A O 1
ATOM 771 N N . VAL A 1 96 ? -4.776 -11.680 1.849 1.00 91.69 96 VAL A N 1
ATOM 772 C CA . VAL A 1 96 ? -4.441 -11.579 3.280 1.00 91.69 96 VAL A CA 1
ATOM 773 C C . VAL A 1 96 ? -4.654 -10.153 3.792 1.00 91.69 96 VAL A C 1
ATOM 775 O O . VAL A 1 96 ? -5.276 -9.954 4.838 1.00 91.69 96 VAL A O 1
ATOM 778 N N . LEU A 1 97 ? -4.194 -9.148 3.044 1.00 89.31 97 LEU A N 1
ATOM 779 C CA . LEU A 1 97 ? -4.369 -7.743 3.416 1.00 89.31 97 LEU A CA 1
ATOM 780 C C . LEU A 1 97 ? -5.835 -7.300 3.320 1.00 89.31 97 LEU A C 1
ATOM 782 O O . LEU A 1 97 ? -6.328 -6.611 4.216 1.00 89.31 97 LEU A O 1
ATOM 786 N N . ALA A 1 98 ? -6.566 -7.762 2.303 1.00 90.81 98 ALA A N 1
ATOM 787 C CA . ALA A 1 98 ? -8.002 -7.534 2.178 1.00 90.81 98 ALA A CA 1
ATOM 788 C C . ALA A 1 98 ? -8.791 -8.186 3.330 1.00 90.81 98 ALA A C 1
ATOM 790 O O . ALA A 1 98 ? -9.698 -7.570 3.889 1.00 90.81 98 ALA A O 1
ATOM 791 N N . MET A 1 99 ? -8.421 -9.400 3.751 1.00 92.50 99 MET A N 1
ATOM 792 C CA . MET A 1 99 ? -9.008 -10.064 4.920 1.00 92.50 99 MET A CA 1
ATOM 793 C C . MET A 1 99 ? -8.735 -9.280 6.213 1.00 92.50 99 MET A C 1
ATOM 795 O O . MET A 1 99 ? -9.605 -9.166 7.079 1.00 92.50 99 MET A O 1
ATOM 799 N N . LEU A 1 100 ? -7.542 -8.701 6.357 1.00 88.94 100 LEU A N 1
ATOM 800 C CA . LEU A 1 100 ? -7.212 -7.853 7.500 1.00 88.94 100 LEU A CA 1
ATOM 801 C C . LEU A 1 100 ? -8.079 -6.584 7.509 1.00 88.94 100 LEU A C 1
ATOM 803 O O . LEU A 1 100 ? -8.651 -6.231 8.544 1.00 88.94 100 LEU A O 1
ATOM 807 N N . MET A 1 101 ? -8.252 -5.950 6.347 1.00 89.50 101 MET A N 1
ATOM 808 C CA . MET A 1 101 ? -9.114 -4.780 6.177 1.00 89.50 101 MET A CA 1
ATOM 809 C C . MET A 1 101 ? -10.578 -5.083 6.544 1.00 89.50 101 MET A C 1
ATOM 811 O O . MET A 1 101 ? -11.179 -4.344 7.327 1.00 89.50 101 MET A O 1
ATOM 815 N N . THR A 1 102 ? -11.150 -6.192 6.061 1.00 90.75 102 THR A N 1
ATOM 816 C CA . THR A 1 102 ? -12.534 -6.580 6.401 1.00 90.75 102 THR A CA 1
ATOM 817 C C . THR A 1 102 ? -12.698 -6.897 7.885 1.00 90.75 102 THR A C 1
ATOM 819 O O . THR A 1 102 ? -13.697 -6.511 8.497 1.00 90.75 102 THR A O 1
ATOM 822 N N . ARG A 1 103 ? -11.693 -7.517 8.516 1.00 88.62 103 ARG A N 1
ATOM 823 C CA . ARG A 1 103 ? -11.698 -7.767 9.963 1.00 88.62 103 ARG A CA 1
ATOM 824 C C . ARG A 1 103 ? -11.702 -6.471 10.775 1.00 88.62 103 ARG A C 1
ATOM 826 O O . ARG A 1 103 ? -12.425 -6.383 11.766 1.00 88.62 103 ARG A O 1
ATOM 833 N N . MET A 1 104 ? -10.936 -5.465 10.357 1.00 85.75 104 MET A N 1
ATOM 834 C CA . MET A 1 104 ? -10.913 -4.145 10.998 1.00 85.75 104 MET A CA 1
ATOM 835 C C . MET A 1 104 ? -12.261 -3.425 10.860 1.00 85.75 104 MET A C 1
ATOM 837 O O . MET A 1 104 ? -12.763 -2.872 11.837 1.00 85.75 104 MET A O 1
ATOM 841 N N . ILE A 1 105 ? -12.904 -3.515 9.691 1.00 89.00 105 ILE A N 1
ATOM 842 C CA . ILE A 1 105 ? -14.267 -3.006 9.473 1.00 89.00 105 ILE A CA 1
ATOM 843 C C . ILE A 1 105 ? -15.264 -3.686 10.424 1.00 89.00 105 ILE A C 1
ATOM 845 O O . ILE A 1 105 ? -16.056 -3.014 11.083 1.00 89.00 105 ILE A O 1
ATOM 849 N N . TYR A 1 106 ? -15.195 -5.013 10.561 1.00 88.44 106 TYR A N 1
ATOM 850 C CA . TYR A 1 106 ? -16.066 -5.758 11.473 1.00 88.44 106 TYR A CA 1
ATOM 851 C C . TYR A 1 106 ? -15.873 -5.354 12.944 1.00 88.44 106 TYR A C 1
ATOM 853 O O . TYR A 1 106 ? -16.837 -5.256 13.706 1.00 88.44 106 TYR A O 1
ATOM 861 N N . VAL A 1 107 ? -14.633 -5.067 13.355 1.00 84.56 107 VAL A N 1
ATOM 862 C CA . VAL A 1 107 ? -14.324 -4.568 14.704 1.00 84.56 107 VAL A CA 1
ATOM 863 C C . VAL A 1 107 ? -15.015 -3.230 14.978 1.00 84.56 107 VAL A C 1
ATOM 865 O O . VAL A 1 107 ? -15.576 -3.063 16.062 1.00 84.56 107 VAL A O 1
ATOM 868 N N . THR A 1 108 ? -15.051 -2.322 14.001 1.00 84.06 108 THR A N 1
ATOM 869 C CA . THR A 1 108 ? -15.734 -1.022 14.107 1.00 84.06 108 THR A CA 1
ATOM 870 C C . THR A 1 108 ? -17.223 -1.169 14.424 1.00 84.06 108 THR A C 1
ATOM 872 O O . THR A 1 108 ? -17.745 -0.437 15.266 1.00 84.06 108 THR A O 1
ATOM 875 N N . PHE A 1 109 ? -17.908 -2.147 13.820 1.00 83.19 109 PHE A N 1
ATOM 876 C CA . PHE A 1 109 ? -19.329 -2.406 14.088 1.00 83.19 109 PHE A CA 1
ATOM 877 C C . PHE A 1 109 ? -19.595 -2.967 15.490 1.00 83.19 109 PHE A C 1
ATOM 879 O O . PHE A 1 109 ? -20.693 -2.808 16.014 1.00 83.19 109 PHE A O 1
ATOM 886 N N . LYS A 1 110 ? -18.595 -3.587 16.126 1.00 81.62 110 LYS A N 1
ATOM 887 C CA . LYS A 1 110 ? -18.721 -4.194 17.462 1.00 81.62 110 LYS A CA 1
ATOM 888 C C . LYS A 1 110 ? -18.441 -3.215 18.611 1.00 81.62 110 LYS A C 1
ATOM 890 O O . LYS A 1 110 ? -18.561 -3.596 19.775 1.00 81.62 110 LYS A O 1
ATOM 895 N N . ILE A 1 111 ? -18.005 -1.993 18.310 1.00 80.75 111 ILE A N 1
ATOM 896 C CA . ILE A 1 111 ? -17.700 -0.962 19.307 1.00 80.75 111 ILE A CA 1
ATOM 897 C C . ILE A 1 111 ? -18.926 -0.056 19.475 1.00 80.75 111 ILE A C 1
ATOM 899 O O . ILE A 1 111 ? -19.378 0.574 18.518 1.00 80.75 111 ILE A O 1
ATOM 903 N N . ASN A 1 112 ? -19.443 0.018 20.704 1.00 74.81 112 ASN A N 1
ATOM 904 C CA . ASN A 1 112 ? -20.584 0.874 21.050 1.00 74.81 112 ASN A CA 1
ATOM 905 C C . ASN A 1 112 ? -20.169 2.316 21.380 1.00 74.81 112 ASN A C 1
ATOM 907 O O . ASN A 1 112 ? -20.963 3.230 21.197 1.00 74.81 112 ASN A O 1
ATOM 911 N N . ASP A 1 113 ? -18.931 2.526 21.831 1.00 79.88 113 ASP A N 1
ATOM 912 C CA . ASP A 1 113 ? -18.408 3.856 22.144 1.00 79.88 113 ASP A CA 1
ATOM 913 C C . ASP A 1 113 ? -18.089 4.656 20.868 1.00 79.88 113 ASP A C 1
ATOM 915 O O . ASP A 1 113 ? -17.301 4.218 20.024 1.00 79.88 113 ASP A O 1
ATOM 919 N N . SER A 1 114 ? -18.683 5.844 20.737 1.00 80.75 114 SER A N 1
ATOM 920 C CA . SER A 1 114 ? -18.509 6.725 19.575 1.00 80.75 114 SER A CA 1
ATOM 921 C C . SER A 1 114 ? -17.063 7.198 19.413 1.00 80.75 114 SER A C 1
ATOM 923 O O . SER A 1 114 ? -16.560 7.233 18.288 1.00 80.75 114 SER A O 1
ATOM 925 N N . PHE A 1 115 ? -16.367 7.504 20.514 1.00 83.06 115 PHE A N 1
ATOM 926 C CA . PHE A 1 115 ? -14.974 7.957 20.466 1.00 83.06 115 PHE A CA 1
ATOM 927 C C . PHE A 1 115 ? -14.038 6.827 20.021 1.00 83.06 115 PHE A C 1
ATOM 929 O O . PHE A 1 115 ? -13.248 6.981 19.086 1.00 83.06 115 PHE A O 1
ATOM 936 N N . GLY A 1 116 ? -14.186 5.645 20.624 1.00 83.19 116 GLY A N 1
ATOM 937 C CA . GLY A 1 116 ? -13.471 4.445 20.217 1.00 83.19 116 GLY A CA 1
ATOM 938 C C . GLY A 1 116 ? -13.709 4.082 18.751 1.00 83.19 116 GLY A C 1
ATOM 939 O O . GLY A 1 116 ? -12.765 3.743 18.039 1.00 83.19 116 GLY A O 1
ATOM 940 N N . LYS A 1 117 ? -14.947 4.216 18.265 1.00 85.81 117 LYS A N 1
ATOM 941 C CA . LYS A 1 117 ? -15.284 3.968 16.859 1.00 85.81 117 LYS A CA 1
ATOM 942 C C . LYS A 1 117 ? -14.541 4.917 15.914 1.00 85.81 117 LYS A C 1
ATOM 944 O O . LYS A 1 117 ? -13.961 4.444 14.941 1.00 85.81 117 LYS A O 1
ATOM 949 N N . MET A 1 118 ? -14.491 6.219 16.211 1.00 87.00 118 MET A N 1
ATOM 950 C CA . MET A 1 118 ? -13.758 7.201 15.393 1.00 87.00 118 MET A CA 1
ATOM 951 C C . MET A 1 118 ? -12.256 6.895 15.317 1.00 87.00 118 MET A C 1
ATOM 953 O O . MET A 1 118 ? -11.676 6.960 14.234 1.00 87.00 118 MET A O 1
ATOM 957 N N . LEU A 1 119 ? -11.637 6.488 16.432 1.00 88.00 119 LEU A N 1
ATOM 958 C CA . LEU A 1 119 ? -10.226 6.083 16.447 1.00 88.00 119 LEU A CA 1
ATOM 959 C C . LEU A 1 119 ? -9.962 4.856 15.569 1.00 88.00 119 LEU A C 1
ATOM 961 O O . LEU A 1 119 ? -8.992 4.836 14.810 1.00 88.00 119 LEU A O 1
ATOM 965 N N . VAL A 1 120 ? -10.828 3.839 15.640 1.00 87.62 120 VAL A N 1
ATOM 966 C CA . VAL A 1 120 ? -10.685 2.636 14.805 1.00 87.62 120 VAL A CA 1
ATOM 967 C C . VAL A 1 120 ? -10.898 2.952 13.328 1.00 87.62 120 VAL A C 1
ATOM 969 O O . VAL A 1 120 ? -10.134 2.467 12.496 1.00 87.62 120 VAL A O 1
ATOM 972 N N . VAL A 1 121 ? -11.863 3.813 12.995 1.00 90.56 121 VAL A N 1
ATOM 973 C CA . VAL A 1 121 ? -12.079 4.279 11.617 1.00 90.56 121 VAL A CA 1
ATOM 974 C C . VAL A 1 121 ? -10.866 5.053 11.094 1.00 90.56 121 VAL A C 1
ATOM 976 O O . VAL A 1 121 ? -10.466 4.828 9.955 1.00 90.56 121 VAL A O 1
ATOM 979 N N . GLY A 1 122 ? -10.236 5.901 11.913 1.00 90.81 122 GLY A N 1
ATOM 980 C CA . GLY A 1 122 ? -9.004 6.606 11.542 1.00 90.81 122 GLY A CA 1
ATOM 981 C C . GLY A 1 122 ? -7.821 5.663 11.295 1.00 90.81 122 GLY A C 1
ATOM 982 O O . GLY A 1 122 ? -7.097 5.811 10.314 1.00 90.81 122 GLY A O 1
ATOM 983 N N . GLY A 1 123 ? -7.644 4.641 12.136 1.00 89.69 123 GLY A N 1
ATOM 984 C CA . GLY A 1 123 ? -6.620 3.616 11.906 1.00 89.69 123 GLY A CA 1
ATOM 985 C C . GLY A 1 123 ? -6.887 2.787 10.645 1.00 89.69 123 GLY A C 1
ATOM 986 O O . GLY A 1 123 ? -5.975 2.522 9.861 1.00 89.69 123 GLY A O 1
ATOM 987 N N . LEU A 1 124 ? -8.152 2.424 10.416 1.00 91.12 124 LEU A N 1
ATOM 988 C CA . LEU A 1 124 ? -8.591 1.718 9.216 1.00 91.12 124 LEU A CA 1
ATOM 989 C C . LEU A 1 124 ? -8.367 2.553 7.949 1.00 91.12 124 LEU A C 1
ATOM 991 O O . LEU A 1 124 ? -7.913 1.997 6.951 1.00 91.12 124 LEU A O 1
ATOM 995 N N . SER A 1 125 ? -8.666 3.855 7.960 1.00 91.31 125 SER A N 1
ATOM 996 C CA . SER A 1 125 ? -8.488 4.713 6.784 1.00 91.31 125 SER A CA 1
ATOM 997 C C . SER A 1 125 ? -7.012 4.860 6.414 1.00 91.31 125 SER A C 1
ATOM 999 O O . SER A 1 125 ? -6.669 4.689 5.246 1.00 91.31 125 SER A O 1
ATOM 1001 N N . LEU A 1 126 ? -6.127 5.059 7.399 1.00 89.81 126 LEU A N 1
ATOM 1002 C CA . LEU A 1 126 ? -4.677 5.099 7.183 1.00 89.81 126 LEU A CA 1
ATOM 1003 C C . LEU A 1 126 ? -4.158 3.798 6.561 1.00 89.81 126 LEU A C 1
ATOM 1005 O O . LEU A 1 126 ? -3.429 3.841 5.572 1.00 89.81 126 LEU A O 1
ATOM 1009 N N . PHE A 1 127 ? -4.564 2.647 7.105 1.00 89.19 127 PHE A N 1
ATOM 1010 C CA . PHE A 1 127 ? -4.179 1.340 6.571 1.00 89.19 127 PHE A CA 1
ATOM 1011 C C . PHE A 1 127 ? -4.714 1.123 5.148 1.00 89.19 127 PHE A C 1
ATOM 1013 O O . PHE A 1 127 ? -3.979 0.684 4.265 1.00 89.19 127 PHE A O 1
ATOM 1020 N N . SER A 1 128 ? -5.982 1.470 4.910 1.00 90.00 128 SER A N 1
ATOM 1021 C CA . SER A 1 128 ? -6.650 1.263 3.620 1.00 90.00 128 SER A CA 1
ATOM 1022 C C . SER A 1 128 ? -6.023 2.107 2.515 1.00 90.00 128 SER A C 1
ATOM 1024 O O . SER A 1 128 ? -5.802 1.602 1.420 1.00 90.00 128 SER A O 1
ATOM 1026 N N . VAL A 1 129 ? -5.693 3.372 2.799 1.00 90.19 129 VAL A N 1
ATOM 1027 C CA . VAL A 1 129 ? -5.022 4.250 1.831 1.00 90.19 129 VAL A CA 1
ATOM 1028 C C .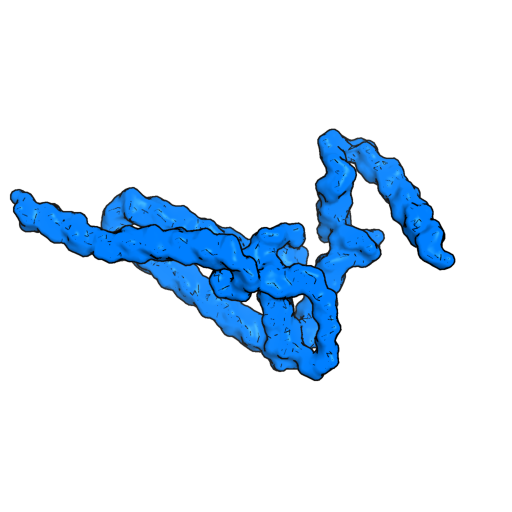 VAL A 1 129 ? -3.631 3.718 1.497 1.00 90.19 129 VAL A C 1
ATOM 1030 O O . VAL A 1 129 ? -3.316 3.608 0.318 1.00 90.19 129 VAL A O 1
ATOM 1033 N N . GLN A 1 130 ? -2.825 3.323 2.491 1.00 89.56 130 GLN A N 1
ATOM 1034 C CA . GLN A 1 130 ? -1.491 2.752 2.238 1.00 89.56 130 GLN A CA 1
ATOM 1035 C C . GLN A 1 130 ? -1.569 1.486 1.372 1.00 89.56 130 GLN A C 1
ATOM 1037 O O . GLN A 1 130 ? -0.833 1.347 0.396 1.00 89.56 130 GLN A O 1
ATOM 1042 N N . PHE A 1 131 ? -2.496 0.584 1.702 1.00 88.50 131 PHE A N 1
ATOM 1043 C CA . PHE A 1 131 ? -2.718 -0.660 0.971 1.00 88.50 131 PHE A CA 1
ATOM 1044 C C . PHE A 1 131 ? -3.170 -0.425 -0.477 1.00 88.50 131 PHE A C 1
ATOM 1046 O O . PHE A 1 131 ? -2.521 -0.900 -1.410 1.00 88.50 131 PHE A O 1
ATOM 1053 N N . LEU A 1 132 ? -4.259 0.329 -0.672 1.00 90.00 132 LEU A N 1
ATOM 1054 C CA . LEU A 1 132 ? -4.818 0.600 -1.999 1.00 90.00 132 LEU A CA 1
ATOM 1055 C C . LEU A 1 132 ? -3.823 1.355 -2.878 1.00 90.00 132 LEU A C 1
ATOM 1057 O O . LEU A 1 132 ? -3.682 1.033 -4.057 1.00 90.00 132 LEU A O 1
ATOM 1061 N N . TYR A 1 133 ? -3.104 2.320 -2.299 1.00 90.12 133 TYR A N 1
ATOM 1062 C CA . TYR A 1 133 ? -2.098 3.075 -3.028 1.00 90.12 133 TYR A CA 1
ATOM 1063 C C . TYR A 1 133 ? -0.962 2.169 -3.506 1.00 90.12 133 TYR A C 1
ATOM 1065 O O . TYR A 1 133 ? -0.610 2.221 -4.681 1.00 90.12 133 TYR A O 1
ATOM 1073 N N . SER A 1 134 ? -0.425 1.307 -2.635 1.00 87.88 134 SER A N 1
ATOM 1074 C CA . SER A 1 134 ? 0.689 0.409 -2.974 1.00 87.88 134 SER A CA 1
ATOM 1075 C C . SER A 1 134 ? 0.353 -0.534 -4.140 1.00 87.88 134 SER A C 1
ATOM 1077 O O . SER A 1 134 ? 1.176 -0.771 -5.030 1.00 87.88 134 SER A O 1
ATOM 1079 N N . ILE A 1 135 ? -0.891 -1.014 -4.206 1.00 88.38 135 ILE A N 1
ATOM 1080 C CA . ILE A 1 135 ? -1.355 -1.834 -5.332 1.00 88.38 135 ILE A CA 1
ATOM 1081 C C . ILE A 1 135 ? -1.517 -0.986 -6.590 1.00 88.38 135 ILE A C 1
ATOM 1083 O O . ILE A 1 135 ? -1.019 -1.356 -7.652 1.00 88.38 135 ILE A O 1
ATOM 1087 N N . ALA A 1 136 ? -2.181 0.164 -6.482 1.00 89.56 136 ALA A N 1
ATOM 1088 C CA . ALA A 1 136 ? -2.448 1.027 -7.625 1.00 89.56 136 ALA A CA 1
ATOM 1089 C C . ALA A 1 136 ? -1.159 1.562 -8.273 1.00 89.56 136 ALA A C 1
ATOM 1091 O O . ALA A 1 136 ? -1.070 1.600 -9.500 1.00 89.56 136 ALA A O 1
ATOM 1092 N N . MET A 1 137 ? -0.137 1.902 -7.481 1.00 86.38 137 MET A N 1
ATOM 1093 C CA . MET A 1 137 ? 1.177 2.273 -8.018 1.00 86.38 137 MET A CA 1
ATOM 1094 C C . MET A 1 137 ? 1.883 1.091 -8.691 1.00 86.38 137 MET A C 1
ATOM 1096 O O . MET A 1 137 ? 2.508 1.284 -9.728 1.00 86.38 137 MET A O 1
ATOM 1100 N N . THR A 1 138 ? 1.750 -0.135 -8.167 1.00 84.44 138 THR A N 1
ATOM 1101 C CA . THR A 1 138 ? 2.365 -1.318 -8.796 1.00 84.44 138 THR A CA 1
ATOM 1102 C C . THR A 1 138 ? 1.716 -1.643 -10.143 1.00 84.44 138 THR A C 1
ATOM 1104 O O . THR A 1 138 ? 2.398 -2.045 -11.080 1.00 84.44 138 THR A O 1
ATOM 1107 N N . LEU A 1 139 ? 0.407 -1.412 -10.269 1.00 84.69 139 LEU A N 1
ATOM 1108 C CA . LEU A 1 139 ? -0.322 -1.537 -11.534 1.00 84.69 139 LEU A CA 1
ATOM 1109 C C . LEU A 1 139 ? -0.056 -0.375 -12.512 1.00 84.69 139 LEU A C 1
ATOM 1111 O O . LEU A 1 139 ? -0.513 -0.430 -13.651 1.00 84.69 139 LEU A O 1
ATOM 1115 N N . GLY A 1 140 ? 0.652 0.676 -12.085 1.00 82.81 140 GLY A N 1
ATOM 1116 C CA . GLY A 1 140 ? 0.913 1.872 -12.891 1.00 82.81 140 GLY A CA 1
ATOM 1117 C C . GLY A 1 140 ? -0.288 2.816 -13.040 1.00 82.81 140 GLY A C 1
ATOM 1118 O O . GLY A 1 140 ? -0.284 3.655 -13.933 1.00 82.81 140 GLY A O 1
ATOM 1119 N N . LEU A 1 141 ? -1.315 2.686 -12.188 1.00 83.88 141 LEU A N 1
ATOM 1120 C CA . LEU A 1 141 ? -2.517 3.537 -12.197 1.00 83.88 141 LEU A CA 1
ATOM 1121 C C . LEU A 1 141 ? -2.329 4.861 -11.449 1.00 83.88 141 LEU A C 1
ATOM 1123 O O . LEU A 1 141 ? -3.101 5.797 -11.641 1.00 83.88 141 LEU A O 1
ATOM 1127 N N . LEU A 1 142 ? -1.356 4.906 -10.539 1.00 85.56 142 LEU A N 1
ATOM 1128 C CA . LEU A 1 142 ? -1.032 6.070 -9.724 1.00 85.56 142 LEU A CA 1
ATOM 1129 C C . LEU A 1 142 ? 0.456 6.406 -9.849 1.00 85.56 142 LEU A C 1
ATOM 1131 O O . LEU A 1 142 ? 1.269 5.511 -10.104 1.00 85.56 142 LEU A O 1
ATOM 1135 N N . PRO A 1 143 ? 0.835 7.678 -9.631 1.00 82.38 143 PRO A N 1
ATOM 1136 C CA . PRO A 1 143 ? 2.233 8.074 -9.642 1.00 82.38 143 PRO A CA 1
ATOM 1137 C C . PRO A 1 143 ? 3.012 7.378 -8.519 1.00 82.38 143 PRO A C 1
ATOM 1139 O O . PRO A 1 143 ? 2.492 7.112 -7.434 1.00 82.38 143 PRO A O 1
ATOM 1142 N N . ILE A 1 144 ? 4.292 7.113 -8.757 1.00 80.38 144 ILE A N 1
ATOM 1143 C CA . ILE A 1 144 ? 5.168 6.478 -7.773 1.00 80.38 144 ILE A CA 1
ATOM 1144 C C . ILE A 1 144 ? 5.460 7.475 -6.647 1.00 80.38 144 ILE A C 1
ATOM 1146 O O . ILE A 1 144 ? 6.091 8.522 -6.849 1.00 80.38 144 ILE A O 1
ATOM 1150 N N . ILE A 1 145 ? 5.035 7.120 -5.437 1.00 77.56 145 ILE A N 1
ATOM 1151 C CA . ILE A 1 145 ? 5.366 7.825 -4.194 1.00 77.56 145 ILE A CA 1
ATOM 1152 C C . ILE A 1 145 ? 5.951 6.832 -3.190 1.00 77.56 145 ILE A C 1
ATOM 1154 O O . ILE A 1 145 ? 5.721 5.630 -3.294 1.00 77.56 145 ILE A O 1
ATOM 1158 N N . GLY A 1 146 ? 6.684 7.345 -2.203 1.00 68.31 146 GLY A N 1
ATOM 1159 C CA . GLY A 1 146 ? 7.306 6.542 -1.146 1.00 68.31 146 GLY A CA 1
ATOM 1160 C C . GLY A 1 146 ? 6.325 6.105 -0.058 1.00 68.31 146 GLY A C 1
ATOM 1161 O O . GLY A 1 146 ? 6.557 6.384 1.117 1.00 68.31 146 GLY A O 1
ATOM 1162 N N . ILE A 1 147 ? 5.186 5.517 -0.440 1.00 76.06 147 ILE A N 1
ATOM 1163 C CA . ILE A 1 147 ? 4.256 4.892 0.506 1.00 76.06 147 ILE A CA 1
ATOM 1164 C C . ILE A 1 147 ? 4.441 3.386 0.421 1.00 76.06 147 ILE A C 1
ATOM 1166 O O . ILE A 1 147 ? 4.082 2.745 -0.564 1.00 76.06 147 ILE A O 1
ATOM 1170 N N . SER A 1 148 ? 4.988 2.829 1.491 1.00 77.44 148 SER A N 1
ATOM 1171 C CA . SER A 1 148 ? 5.273 1.410 1.570 1.00 77.44 148 SER A CA 1
ATOM 1172 C C . SER A 1 148 ? 4.080 0.591 2.078 1.00 77.44 148 SER A C 1
ATOM 1174 O O . SER A 1 148 ? 3.237 1.086 2.829 1.00 77.44 148 SER A O 1
ATOM 1176 N N . LEU A 1 149 ? 4.041 -0.694 1.709 1.00 79.62 149 LEU A N 1
ATOM 1177 C CA . LEU A 1 149 ? 2.994 -1.620 2.143 1.00 79.62 149 LEU A CA 1
ATOM 1178 C C . LEU A 1 149 ? 3.026 -1.795 3.678 1.00 79.62 149 LEU A C 1
ATOM 1180 O O . LEU A 1 149 ? 4.096 -2.094 4.231 1.00 79.62 149 LEU A O 1
ATOM 1184 N N . PRO A 1 150 ? 1.887 -1.650 4.380 1.00 72.94 150 PRO A N 1
ATOM 1185 C CA . PRO A 1 150 ? 1.852 -1.788 5.831 1.00 72.94 150 PRO A CA 1
ATOM 1186 C C . PRO A 1 150 ? 2.286 -3.203 6.251 1.00 72.94 150 PRO A C 1
ATOM 1188 O O . PRO A 1 150 ? 1.824 -4.191 5.686 1.00 72.94 150 PRO A O 1
ATOM 1191 N N . PHE A 1 151 ? 3.175 -3.287 7.248 1.00 73.69 151 PHE A N 1
ATOM 1192 C CA . PHE A 1 151 ? 3.755 -4.506 7.851 1.00 73.69 151 PHE A CA 1
ATOM 1193 C C . PHE A 1 151 ? 4.717 -5.352 7.008 1.00 73.69 151 PHE A C 1
ATOM 1195 O O . PHE A 1 151 ? 5.416 -6.183 7.580 1.00 73.69 151 PHE A O 1
ATOM 1202 N N . ILE A 1 152 ? 4.765 -5.173 5.689 1.00 76.31 152 ILE A N 1
ATOM 1203 C CA . ILE A 1 152 ? 5.567 -6.036 4.799 1.00 76.31 152 ILE A CA 1
ATOM 1204 C C . ILE A 1 152 ? 6.802 -5.299 4.271 1.00 76.31 152 ILE A C 1
ATOM 1206 O O . ILE A 1 152 ? 7.793 -5.918 3.896 1.00 76.31 152 ILE A O 1
ATOM 1210 N N . SER A 1 153 ? 6.768 -3.967 4.276 1.00 77.50 153 SER A N 1
ATOM 1211 C CA . SER A 1 153 ? 7.925 -3.155 3.916 1.00 77.50 153 SER A CA 1
ATOM 1212 C C . SER A 1 153 ? 9.086 -3.321 4.892 1.00 77.50 153 SER A C 1
ATOM 1214 O O . SER A 1 153 ? 8.892 -3.304 6.106 1.00 77.50 153 SER A O 1
ATOM 1216 N N . TYR A 1 154 ? 10.313 -3.356 4.360 1.00 70.69 154 TYR A N 1
ATOM 1217 C CA . TYR A 1 154 ? 11.547 -3.334 5.154 1.00 70.69 154 TYR A CA 1
ATOM 1218 C C . TYR A 1 154 ? 11.815 -1.969 5.826 1.00 70.69 154 TYR A C 1
ATOM 1220 O O . TYR A 1 154 ? 12.864 -1.756 6.432 1.00 70.69 154 TYR A O 1
ATOM 1228 N N . GLY A 1 155 ? 10.871 -1.024 5.752 1.00 76.38 155 GLY A N 1
ATOM 1229 C CA . GLY A 1 155 ? 10.928 0.241 6.474 1.00 76.38 155 GLY A CA 1
ATOM 1230 C C . GLY A 1 155 ? 10.608 0.086 7.965 1.00 76.38 155 GLY A C 1
ATOM 1231 O O . GLY A 1 155 ? 9.476 -0.232 8.342 1.00 76.38 155 GLY A O 1
ATOM 1232 N N . LEU A 1 156 ? 11.571 0.421 8.831 1.00 77.69 156 LEU A N 1
ATOM 1233 C CA . LEU A 1 156 ? 11.381 0.426 10.286 1.00 77.69 156 LEU A CA 1
ATOM 1234 C C . LEU A 1 156 ? 10.321 1.452 10.725 1.00 77.69 156 LEU A C 1
ATOM 1236 O O . LEU A 1 156 ? 9.394 1.116 11.460 1.00 77.69 156 LEU A O 1
ATOM 1240 N N . THR A 1 157 ? 10.414 2.694 10.238 1.00 82.19 157 THR A N 1
ATOM 1241 C CA . THR A 1 157 ? 9.505 3.784 10.635 1.00 82.19 157 THR A CA 1
ATOM 1242 C C . THR A 1 157 ? 8.042 3.506 10.262 1.00 82.19 157 THR A C 1
ATOM 1244 O O . THR A 1 157 ? 7.196 3.581 11.158 1.00 82.19 157 THR A O 1
ATOM 1247 N N . PRO A 1 158 ? 7.697 3.125 9.011 1.00 82.19 158 PRO A N 1
ATOM 1248 C CA . PRO A 1 158 ? 6.320 2.767 8.661 1.00 82.19 158 PRO A CA 1
ATOM 1249 C C . PRO A 1 158 ? 5.786 1.584 9.477 1.00 82.19 158 PRO A C 1
ATOM 1251 O O . PRO A 1 158 ? 4.622 1.583 9.877 1.00 82.19 158 PRO A O 1
ATOM 1254 N N . THR A 1 159 ? 6.629 0.590 9.768 1.00 83.81 159 THR A N 1
ATOM 1255 C CA . THR A 1 159 ? 6.232 -0.596 10.540 1.00 83.81 159 THR A CA 1
ATOM 1256 C C . THR A 1 159 ? 5.933 -0.253 11.998 1.00 83.81 159 THR A C 1
ATOM 1258 O O . THR A 1 159 ? 4.912 -0.691 12.537 1.00 83.81 159 THR A O 1
ATOM 1261 N N . ILE A 1 160 ? 6.765 0.578 12.633 1.00 86.62 160 ILE A N 1
ATOM 1262 C CA . ILE A 1 160 ? 6.535 1.051 14.005 1.00 86.62 160 ILE A CA 1
ATOM 1263 C C . ILE A 1 160 ? 5.268 1.907 14.068 1.00 86.62 160 ILE A C 1
ATOM 1265 O O . ILE A 1 160 ? 4.427 1.685 14.937 1.00 86.62 160 ILE A O 1
ATOM 1269 N N . MET A 1 161 ? 5.088 2.840 13.128 1.00 86.56 161 MET A N 1
ATOM 1270 C CA . MET A 1 161 ? 3.901 3.701 13.088 1.00 86.56 161 MET A CA 1
ATOM 1271 C C . MET A 1 161 ? 2.617 2.882 12.937 1.00 86.56 161 MET A C 1
ATOM 1273 O O . MET A 1 161 ? 1.678 3.058 13.713 1.00 86.56 161 MET A O 1
ATOM 1277 N N . ASN A 1 162 ? 2.596 1.925 12.007 1.00 86.62 162 ASN A N 1
ATOM 1278 C CA . ASN A 1 162 ? 1.458 1.023 11.846 1.00 86.62 162 ASN A CA 1
ATOM 1279 C C . ASN A 1 162 ? 1.228 0.163 13.103 1.00 86.62 162 ASN A C 1
ATOM 1281 O O . ASN A 1 162 ? 0.086 -0.004 13.528 1.00 86.62 162 ASN A O 1
ATOM 1285 N N . SER A 1 163 ? 2.285 -0.307 13.771 1.00 86.50 163 SER A N 1
ATOM 1286 C CA . SER A 1 163 ? 2.164 -1.059 15.030 1.00 86.50 163 SER A CA 1
ATOM 1287 C C . SER A 1 163 ? 1.549 -0.226 16.161 1.00 86.50 163 SER A C 1
ATOM 1289 O O . SER A 1 163 ? 0.693 -0.726 16.891 1.00 86.50 163 SER A O 1
ATOM 1291 N N . ILE A 1 164 ? 1.918 1.054 16.283 1.00 88.31 164 ILE A N 1
ATOM 1292 C CA . ILE A 1 164 ? 1.330 1.981 17.264 1.00 88.31 164 ILE A CA 1
ATOM 1293 C C . ILE A 1 164 ? -0.160 2.191 16.975 1.00 88.31 164 ILE A C 1
ATOM 1295 O O . ILE A 1 164 ? -0.983 2.074 17.885 1.00 88.31 164 ILE A O 1
ATOM 1299 N N . VAL A 1 165 ? -0.523 2.442 15.712 1.00 87.00 165 VAL A N 1
ATOM 1300 C CA . VAL A 1 165 ? -1.924 2.611 15.291 1.00 87.00 165 VAL A CA 1
ATOM 1301 C C . VAL A 1 165 ? -2.747 1.370 15.645 1.00 87.00 165 VAL A C 1
ATOM 1303 O O . VAL A 1 165 ? -3.793 1.483 16.287 1.00 87.00 165 VAL A O 1
ATOM 1306 N N . PHE A 1 166 ? -2.254 0.174 15.316 1.00 86.19 166 PHE A N 1
ATOM 1307 C CA . PHE A 1 166 ? -2.929 -1.076 15.672 1.00 86.19 166 PHE A CA 1
ATOM 1308 C C . PHE A 1 166 ? -2.980 -1.314 17.188 1.00 86.19 166 PHE A C 1
ATOM 1310 O O . PHE A 1 166 ? -3.986 -1.814 17.692 1.00 86.19 166 PHE A O 1
ATOM 1317 N N . GLY A 1 167 ? -1.955 -0.903 17.938 1.00 86.50 167 GLY A N 1
ATOM 1318 C CA . GLY A 1 167 ? -1.949 -0.944 19.402 1.00 86.50 167 GLY A CA 1
ATOM 1319 C C . GLY A 1 167 ? -3.049 -0.078 20.023 1.00 86.50 167 GLY A C 1
ATOM 1320 O O . GLY A 1 167 ? -3.743 -0.518 20.945 1.00 86.50 167 GLY A O 1
ATOM 1321 N N . ILE A 1 168 ? -3.278 1.122 19.480 1.00 85.00 168 ILE A N 1
ATOM 1322 C CA . ILE A 1 168 ? -4.380 2.004 19.894 1.00 85.00 168 ILE A CA 1
ATOM 1323 C C . ILE A 1 168 ? -5.728 1.343 19.590 1.00 85.00 168 ILE A C 1
ATOM 1325 O O . ILE A 1 168 ? -6.576 1.249 20.481 1.00 85.00 168 ILE A O 1
ATOM 1329 N N . VAL A 1 169 ? -5.908 0.816 18.374 1.00 84.44 169 VAL A N 1
ATOM 1330 C CA . VAL A 1 169 ? -7.131 0.101 17.966 1.00 84.44 169 VAL A CA 1
ATOM 1331 C C . VAL A 1 169 ? -7.422 -1.075 18.899 1.00 84.44 169 VAL A C 1
ATOM 1333 O O . VAL A 1 169 ? -8.551 -1.240 19.366 1.00 84.44 169 VAL A O 1
ATOM 1336 N N . LEU A 1 170 ? -6.403 -1.866 19.240 1.00 83.62 170 LEU A N 1
ATOM 1337 C CA . LEU A 1 170 ? -6.551 -3.022 20.119 1.00 83.62 170 LEU A CA 1
ATOM 1338 C C . LEU A 1 170 ? -6.857 -2.612 21.569 1.00 83.62 170 LEU A C 1
ATOM 1340 O O . LEU A 1 170 ? -7.676 -3.247 22.237 1.00 83.62 170 LEU A O 1
ATOM 1344 N N . SER A 1 171 ? -6.259 -1.518 22.049 1.00 85.31 171 SER A N 1
ATOM 1345 C CA . SER A 1 171 ? -6.544 -0.940 23.369 1.00 85.31 171 SER A CA 1
ATOM 1346 C C . SER A 1 171 ? -7.996 -0.462 23.490 1.00 85.31 171 SER A C 1
ATOM 1348 O O . SER A 1 171 ? -8.658 -0.716 24.502 1.00 85.31 171 SER A O 1
ATOM 1350 N N . VAL A 1 172 ? -8.524 0.181 22.444 1.00 81.62 172 VAL A N 1
ATOM 1351 C CA . VAL A 1 172 ? -9.939 0.573 22.353 1.00 81.62 172 VAL A CA 1
ATOM 1352 C C . VAL A 1 172 ? -10.837 -0.663 22.310 1.00 81.62 172 VAL A C 1
ATOM 1354 O O . VAL A 1 172 ? -11.778 -0.773 23.098 1.00 81.62 172 VAL A O 1
ATOM 1357 N N . TYR A 1 173 ? -10.508 -1.642 21.464 1.00 78.38 173 TYR A N 1
ATOM 1358 C CA . TYR A 1 173 ? -11.269 -2.885 21.356 1.00 78.38 173 TYR A CA 1
ATOM 1359 C C . TYR A 1 173 ? -11.346 -3.650 22.685 1.00 78.38 173 TYR A C 1
ATOM 1361 O O . TYR A 1 173 ? -12.389 -4.217 23.007 1.00 78.38 173 TYR A O 1
ATOM 1369 N N . ARG A 1 174 ? -10.279 -3.641 23.493 1.00 77.19 174 ARG A N 1
ATOM 1370 C CA . ARG A 1 174 ? -10.268 -4.260 24.827 1.00 77.19 174 ARG A CA 1
ATOM 1371 C C . ARG A 1 174 ? -11.190 -3.539 25.815 1.00 77.19 174 ARG A C 1
ATOM 1373 O O . ARG A 1 174 ? -11.846 -4.192 26.623 1.00 77.19 174 ARG A O 1
ATOM 1380 N N . ARG A 1 175 ? -11.272 -2.206 25.749 1.00 72.06 175 ARG A N 1
ATOM 1381 C CA . ARG A 1 175 ? -12.080 -1.387 26.673 1.00 72.06 175 ARG A CA 1
ATOM 1382 C C . ARG A 1 175 ? -13.583 -1.407 26.391 1.00 72.06 175 ARG A C 1
ATOM 1384 O O . ARG A 1 175 ? -14.352 -1.029 27.271 1.00 72.06 175 ARG A O 1
ATOM 1391 N N . LYS A 1 176 ? -14.021 -1.935 25.242 1.00 66.75 176 LYS A N 1
ATOM 1392 C CA . LYS A 1 176 ? -15.446 -2.016 24.868 1.00 66.75 176 LYS A CA 1
ATOM 1393 C C . LYS A 1 176 ? -16.336 -2.722 25.910 1.00 66.75 176 LYS A C 1
ATOM 1395 O O . LYS A 1 176 ? -17.499 -2.370 26.051 1.00 66.75 176 LYS A O 1
ATOM 1400 N N . ASN A 1 177 ? -15.794 -3.703 26.642 1.00 60.16 177 ASN A N 1
ATOM 1401 C CA . ASN A 1 177 ? -16.545 -4.471 27.643 1.00 60.16 177 ASN A CA 1
ATOM 1402 C C . ASN A 1 177 ? -16.568 -3.790 29.023 1.00 60.16 177 ASN A C 1
ATOM 1404 O O . ASN A 1 177 ? -17.429 -4.106 29.839 1.00 60.16 177 ASN A O 1
ATOM 1408 N N . LEU A 1 178 ? -15.625 -2.883 29.304 1.00 58.31 178 LEU A N 1
ATOM 1409 C CA . LEU A 1 178 ? -15.531 -2.213 30.605 1.00 58.31 178 LEU A CA 1
ATOM 1410 C C . LEU A 1 178 ? -16.581 -1.104 30.732 1.00 58.31 178 LEU A C 1
ATOM 1412 O O . LEU A 1 178 ? -17.235 -1.010 31.764 1.00 58.31 178 LEU A O 1
ATOM 1416 N N . VAL A 1 179 ? -16.807 -0.342 29.656 1.00 56.12 179 VAL A N 1
ATOM 1417 C CA . VAL A 1 179 ? -17.829 0.720 29.621 1.00 56.12 179 VAL A CA 1
ATOM 1418 C C . VAL A 1 179 ? -19.243 0.138 29.748 1.00 56.12 179 VAL A C 1
ATOM 1420 O O . VAL A 1 179 ? -20.060 0.658 30.500 1.00 56.12 179 VAL A O 1
ATOM 1423 N N . PHE A 1 180 ? -19.517 -0.997 29.094 1.00 53.44 180 PHE A N 1
ATOM 1424 C CA . PHE A 1 180 ? -20.814 -1.678 29.199 1.00 53.44 180 PHE A CA 1
ATOM 1425 C C . PHE A 1 180 ? -21.127 -2.138 30.632 1.00 53.44 180 PHE A C 1
ATOM 1427 O O . PHE A 1 180 ? -22.269 -2.056 31.072 1.00 53.44 180 PHE A O 1
ATOM 1434 N N . LYS A 1 181 ? -20.113 -2.573 31.393 1.00 50.59 181 LYS A N 1
ATOM 1435 C CA . LYS A 1 181 ? -20.305 -3.046 32.771 1.00 50.59 181 LYS A CA 1
ATOM 1436 C C . LYS A 1 181 ? -20.674 -1.914 33.738 1.00 50.59 181 LYS A C 1
ATOM 1438 O O . LYS A 1 181 ? -21.386 -2.157 34.704 1.00 50.59 181 LYS A O 1
ATOM 1443 N N . GLN A 1 182 ? -20.221 -0.691 33.467 1.00 54.44 182 GLN A N 1
ATOM 1444 C CA . GLN A 1 182 ? -20.483 0.474 34.314 1.00 54.44 182 GLN A CA 1
ATOM 1445 C C . GLN A 1 182 ? -21.920 0.999 34.154 1.00 54.44 182 GLN A C 1
ATOM 1447 O O . GLN A 1 182 ? -22.497 1.459 35.127 1.00 54.44 182 GLN A O 1
ATOM 1452 N N . SER A 1 183 ? -22.527 0.824 32.974 1.00 51.62 183 SER A N 1
ATOM 1453 C CA . SER A 1 183 ? -23.938 1.162 32.710 1.00 51.62 183 SER A CA 1
ATOM 1454 C C . SER A 1 183 ? -24.952 0.210 33.361 1.00 51.62 183 SER A C 1
ATOM 1456 O O . SER A 1 183 ? -26.130 0.539 33.400 1.00 51.62 183 SER A O 1
ATOM 1458 N N . ILE A 1 184 ? -24.531 -0.978 33.806 1.00 56.50 184 ILE A N 1
ATOM 1459 C CA . ILE A 1 184 ? -25.406 -1.965 34.473 1.00 56.50 184 ILE A CA 1
ATOM 1460 C C . ILE A 1 184 ? -25.258 -1.886 36.006 1.00 56.50 184 ILE A C 1
ATOM 1462 O O . ILE A 1 184 ? -26.065 -2.445 36.740 1.00 56.50 184 ILE A O 1
ATOM 1466 N N . ALA A 1 185 ? -24.226 -1.195 36.499 1.00 54.75 185 ALA A N 1
ATOM 1467 C CA . ALA A 1 185 ? -23.909 -1.080 37.922 1.00 54.75 185 ALA A CA 1
ATOM 1468 C C . ALA A 1 185 ? -24.390 0.238 38.573 1.00 54.75 185 ALA A C 1
ATOM 1470 O O . ALA A 1 185 ? -24.050 0.484 39.729 1.00 54.75 185 ALA A O 1
ATOM 1471 N N . SER A 1 186 ? -25.145 1.069 37.846 1.00 42.94 186 SER A N 1
ATOM 1472 C CA . SER A 1 186 ? -25.804 2.301 38.319 1.00 42.94 186 SER A CA 1
ATOM 1473 C C . SER A 1 186 ? -27.311 2.182 38.169 1.00 42.94 186 SER A C 1
ATOM 1475 O O . SER A 1 186 ? -28.029 2.605 39.095 1.00 42.94 186 SER A O 1
#

Secondary structure (DSSP, 8-state):
-HHHHHHHHHHHHHHHTTS-S--HHHHHHHHHHH-TTTTTTTTTHHHHHHHHHHHHTTTT---S-----TTTTTTSHHHHHHHHH-HHHHHHHHHHHHHHHHHHHHHHHT---HHHHHHHHHHHHHHHHHHHHHHHHHTTSS---S-PPTTTSS-HHHHHHHHHHHHHHHHHHHHHHHHHHHTT--

pLDDT: mean 76.75, std 14.15, range [31.33, 92.75]

Sequence (186 aa):
MIVSIKQSSCHNIARISNVGNLNYYQKDRILGYLNPNEFADSSGYMYLQARELLKTAGWYGQKGEEVFIPTGHTDFVFLSLTYHFGWVLGIILFLVLAMLMTRMIYVTFKINDSFGKMLVVGGLSLFSVQFLYSIAMTLGLLPIIGISLPFISYGLTPTIMNSIVFGIVLSVYRRKNLVFKQSIAS

Organism: NCBI:txid208199

Foldseek 3Di:
DVVVVVVVVVVVLVVQVPDDDDDSVVSLLVCCLVCLVVQCVHNSVLVVVLVVLLVQQAAQADPDDPDDRVCCQFLVVLSVCCRHGNPPVSVVVLVVLVVVLVVLVVLLVLAPDPVLSVLSVVLSVVLVCLQVVSVCVSVSNDGRDRRGHAPRHPDPVSPVVNVVSVVSNVVSSVCRVVVVVVVVVD

InterPro domains:
  IPR001182 Probable peptidoglycan glycosyltransferase FtsW/RodA [PF01098] (22-176)
  IPR001182 Probable peptidoglycan glycosyltransferase FtsW/RodA [PTHR30474] (22-178)

Radius of gyration: 22.15 Å; chains: 1; bounding box: 55×48×65 Å